Protein AF-A0A535KVV7-F1 (afdb_monomer)

Secondary structure (DSSP, 8-state):
-------------PPP---PPPPP-------------------S----------TTS-EEE-TTS-EEE-TTPPP--B----TT---EEEEEE-TTSSEEEEEETT--EEEEETPPP-SSS---TT---EEEEEE-TT--SSS--EEEEETTS-EEEETTPPP--S----TT---EEEEEE-TT-BTTEEEEEEEETT-PEEEEEEE----PPS------------------------------------

Foldseek 3Di:
DDDDDDDDDDDDDDDDDDDDDDDDPPPPPPPPPPPPDPPPPPPPDDPPPPPPDCQQQDWDAFQQGDIGRHHNHDAKDWPGGHPPGRFFAEWEAAPVNQWGFTAGQQFATIIIHLADHWDQTDGRPPHRFWAYKYWALPADSVQTWTWIATQQGDITITSPQDDFDDTHGHPPGRWWHDKDWDNPDDSQWTWTWIATNVRDIDTGTGGRPDDDDDDDDDDDDPDDDDDDPDDDDDDDDDDDDDDDDDDDDD

Nearest PDB structures (foldseek):
  6lqt-assembly1_AF  TM=5.219E-01  e=8.817E-02  Saccharomyces cerevisiae S288C
  7d4i-assembly1_B3  TM=4.643E-01  e=1.353E-01  Saccharomyces cerevisiae S288C
  7t5q-assembly1_C  TM=4.500E-01  e=2.312E-01  Bos taurus
  6oya-assembly1_B  TM=3.284E-01  e=2.077E-01  Bos taurus
  7d5s-assembly1_B3  TM=5.414E-01  e=3.952E+00  Saccharomyces cerevisiae S288C

Structure (mmCIF, N/CA/C/O backbone):
data_AF-A0A535KVV7-F1
#
_entry.id   AF-A0A535KVV7-F1
#
loop_
_atom_site.group_PDB
_atom_site.id
_atom_site.type_symbol
_atom_site.label_atom_id
_atom_site.label_alt_id
_atom_site.label_comp_id
_atom_site.label_asym_id
_atom_site.label_entity_id
_atom_site.label_seq_id
_atom_site.pdbx_PDB_ins_code
_atom_site.Cartn_x
_atom_site.Cartn_y
_atom_site.Cartn_z
_atom_site.occupancy
_atom_site.B_iso_or_equiv
_atom_site.auth_seq_id
_atom_site.auth_comp_id
_atom_site.auth_asym_id
_atom_site.auth_atom_id
_atom_site.pdbx_PDB_model_num
ATOM 1 N N . MET A 1 1 ? 47.300 -29.877 94.625 1.00 35.81 1 MET A N 1
ATOM 2 C CA . MET A 1 1 ? 48.663 -30.111 94.086 1.00 35.81 1 MET A CA 1
ATOM 3 C C . MET A 1 1 ? 48.507 -30.311 92.579 1.00 35.81 1 MET A C 1
ATOM 5 O O . MET A 1 1 ? 47.658 -31.107 92.218 1.00 35.81 1 MET A O 1
ATOM 9 N N . ARG A 1 2 ? 48.961 -29.380 91.712 1.00 38.72 2 ARG A N 1
ATOM 10 C CA . ARG A 1 2 ? 50.241 -29.432 90.941 1.00 38.72 2 ARG A CA 1
ATOM 11 C C . ARG A 1 2 ? 50.458 -30.825 90.315 1.00 38.72 2 ARG A C 1
ATOM 13 O O . ARG A 1 2 ? 50.388 -31.786 91.057 1.00 38.72 2 ARG A O 1
ATOM 20 N N . GLU A 1 3 ? 50.717 -31.057 89.029 1.00 34.97 3 GLU A N 1
ATOM 21 C CA . GLU A 1 3 ? 51.391 -30.323 87.943 1.00 34.97 3 GLU A CA 1
ATOM 22 C C . GLU A 1 3 ? 51.164 -31.128 86.626 1.00 34.97 3 GLU A C 1
ATOM 24 O O . GLU A 1 3 ? 50.928 -32.328 86.692 1.00 34.97 3 GLU A O 1
ATOM 29 N N . ARG A 1 4 ? 50.927 -30.486 85.469 1.00 40.97 4 ARG A N 1
ATOM 30 C CA . ARG A 1 4 ? 51.833 -30.279 84.300 1.00 40.97 4 ARG A CA 1
ATOM 31 C C . ARG A 1 4 ? 52.346 -31.517 83.525 1.00 40.97 4 ARG A C 1
ATOM 33 O O . ARG A 1 4 ? 52.942 -32.412 84.097 1.00 40.97 4 ARG A O 1
ATOM 40 N N . GLY A 1 5 ? 52.292 -31.385 82.186 1.00 33.34 5 GLY A N 1
ATOM 41 C CA . GLY A 1 5 ? 53.260 -31.931 81.206 1.00 33.34 5 GLY A CA 1
ATOM 42 C C . GLY A 1 5 ? 52.740 -33.112 80.372 1.00 33.34 5 GLY A C 1
ATOM 43 O O . GLY A 1 5 ? 52.753 -34.232 80.849 1.00 33.34 5 GLY A O 1
ATOM 44 N N . SER A 1 6 ? 52.131 -32.929 79.190 1.00 43.41 6 SER A N 1
ATOM 45 C CA . SER A 1 6 ? 52.761 -32.728 77.863 1.00 43.41 6 SER A CA 1
ATOM 46 C C . SER A 1 6 ? 53.944 -33.648 77.581 1.00 43.41 6 SER A C 1
ATOM 48 O O . SER A 1 6 ? 55.028 -33.299 78.033 1.00 43.41 6 SER A O 1
ATOM 50 N N . VAL A 1 7 ? 53.781 -34.649 76.698 1.00 40.38 7 VAL A N 1
ATOM 51 C CA . VAL A 1 7 ? 54.678 -34.814 75.538 1.00 40.38 7 VAL A CA 1
ATOM 52 C C . VAL A 1 7 ? 54.234 -35.844 74.467 1.00 40.38 7 VAL A C 1
ATOM 54 O O . VAL A 1 7 ? 53.767 -36.930 74.779 1.00 40.38 7 VAL A O 1
ATOM 57 N N . TRP A 1 8 ? 54.568 -35.469 73.223 1.00 33.91 8 TRP A N 1
ATOM 58 C CA . TRP A 1 8 ? 54.967 -36.242 72.029 1.00 33.91 8 TRP A CA 1
ATOM 59 C C . TRP A 1 8 ? 53.949 -36.911 71.079 1.00 33.91 8 TRP A C 1
ATOM 61 O O . TRP A 1 8 ? 53.031 -37.635 71.436 1.00 33.91 8 TRP A O 1
ATOM 71 N N . ARG A 1 9 ? 54.213 -36.595 69.802 1.00 41.00 9 ARG A N 1
ATOM 72 C CA . ARG A 1 9 ? 53.542 -36.905 68.534 1.00 41.00 9 ARG A CA 1
ATOM 73 C C . ARG A 1 9 ? 53.944 -38.287 68.008 1.00 41.00 9 ARG A C 1
ATOM 75 O O . ARG A 1 9 ? 55.075 -38.707 68.224 1.00 41.00 9 ARG A O 1
ATOM 82 N N . GLY A 1 10 ? 53.098 -38.885 67.170 1.00 35.12 10 GLY A N 1
ATOM 83 C CA . GLY A 1 10 ? 53.482 -39.992 66.289 1.00 35.12 10 GLY A CA 1
ATOM 84 C C . GLY A 1 10 ? 52.401 -40.305 65.256 1.00 35.12 10 GLY A C 1
ATOM 85 O O . GLY A 1 10 ? 51.397 -40.922 65.584 1.00 35.12 10 GLY A O 1
ATOM 86 N N . LEU A 1 11 ? 52.601 -39.830 64.024 1.00 38.00 11 LEU A N 1
ATOM 87 C CA . LEU A 1 11 ? 51.833 -40.184 62.827 1.00 38.00 11 LEU A CA 1
ATOM 88 C C . LEU A 1 11 ? 52.223 -41.580 62.317 1.00 38.00 11 LEU A C 1
ATOM 90 O O . LEU A 1 11 ? 53.395 -41.939 62.403 1.00 38.00 11 LEU A O 1
ATOM 94 N N . LEU A 1 12 ? 51.246 -42.238 61.675 1.00 38.03 12 LEU A N 1
ATOM 95 C CA . LEU A 1 12 ? 51.294 -43.229 60.578 1.00 38.03 12 LEU A CA 1
ATOM 96 C C . LEU A 1 12 ? 50.477 -44.490 60.907 1.00 38.03 12 LEU A C 1
ATOM 98 O O . LEU A 1 12 ? 50.876 -45.331 61.706 1.00 38.03 12 LEU A O 1
ATOM 102 N N . SER A 1 13 ? 49.328 -44.646 60.245 1.00 37.66 13 SER A N 1
ATOM 103 C CA . SER A 1 13 ? 48.570 -45.903 60.203 1.00 37.66 13 SER A CA 1
ATOM 104 C C . SER A 1 13 ? 47.952 -46.067 58.815 1.00 37.66 13 SER A C 1
ATOM 106 O O . SER A 1 13 ? 47.183 -45.221 58.364 1.00 37.66 13 SER A O 1
ATOM 108 N N . ALA A 1 14 ? 48.360 -47.135 58.135 1.00 38.06 14 ALA A N 1
ATOM 109 C CA . ALA A 1 14 ? 47.874 -47.601 56.839 1.00 38.06 14 ALA A CA 1
ATOM 110 C C . ALA A 1 14 ? 46.490 -48.305 56.985 1.00 38.06 14 ALA A C 1
ATOM 112 O O . ALA A 1 14 ? 46.002 -48.448 58.107 1.00 38.06 14 ALA A O 1
ATOM 113 N N . PRO A 1 15 ? 45.816 -48.685 55.882 1.00 42.38 15 PRO A N 1
ATOM 114 C CA . PRO A 1 15 ? 44.367 -48.557 55.725 1.00 42.38 15 PRO A CA 1
ATOM 115 C C . PRO A 1 15 ? 43.557 -49.733 56.286 1.00 42.38 15 PRO A C 1
ATOM 117 O O . PRO A 1 15 ? 43.921 -50.895 56.123 1.00 42.38 15 PRO A O 1
ATOM 120 N N . PHE A 1 16 ? 42.390 -49.423 56.858 1.00 37.91 16 PHE A N 1
ATOM 121 C CA . PHE A 1 16 ? 41.356 -50.405 57.180 1.00 37.91 16 PHE A CA 1
ATOM 122 C C . PHE A 1 16 ? 40.356 -50.526 56.026 1.00 37.91 16 PHE A C 1
ATOM 124 O O . PHE A 1 16 ? 39.653 -49.577 55.683 1.00 37.91 16 PHE A O 1
ATOM 131 N N . ILE A 1 17 ? 40.282 -51.728 55.454 1.00 36.38 17 ILE A N 1
ATOM 132 C CA . ILE A 1 17 ? 39.167 -52.194 54.631 1.00 36.38 17 ILE A CA 1
ATOM 133 C C . ILE A 1 17 ? 37.996 -52.458 55.583 1.00 36.38 17 ILE A C 1
ATOM 135 O O . ILE A 1 17 ? 38.056 -53.379 56.395 1.00 36.38 17 ILE A O 1
ATOM 139 N N . ALA A 1 18 ? 36.938 -51.654 55.490 1.00 36.88 18 ALA A N 1
ATOM 140 C CA . ALA A 1 18 ? 35.671 -51.915 56.162 1.00 36.88 18 ALA A CA 1
ATOM 141 C C . ALA A 1 18 ? 34.637 -52.361 55.123 1.00 36.88 18 ALA A C 1
ATOM 143 O O . ALA A 1 18 ? 34.210 -51.590 54.264 1.00 36.88 18 ALA A O 1
ATOM 144 N N . ILE A 1 19 ? 34.262 -53.636 55.209 1.00 37.12 19 ILE A N 1
ATOM 145 C CA . ILE A 1 19 ? 33.132 -54.241 54.504 1.00 37.12 19 ILE A CA 1
ATOM 146 C C . ILE A 1 19 ? 31.856 -53.614 55.079 1.00 37.12 19 ILE A C 1
ATOM 148 O O . ILE A 1 19 ? 31.487 -53.894 56.218 1.00 37.12 19 ILE A O 1
ATOM 152 N N . ALA A 1 20 ? 31.196 -52.745 54.311 1.00 40.44 20 ALA A N 1
ATOM 153 C CA . ALA A 1 20 ? 29.879 -52.222 54.654 1.00 40.44 20 ALA A CA 1
ATOM 154 C C . ALA A 1 20 ? 28.796 -53.127 54.052 1.00 40.44 20 ALA A C 1
ATOM 156 O O . ALA A 1 20 ? 28.705 -53.314 52.839 1.00 40.44 20 ALA A O 1
ATOM 157 N N . VAL A 1 21 ? 28.000 -53.709 54.944 1.00 38.19 21 VAL A N 1
ATOM 158 C CA . VAL A 1 21 ? 26.845 -54.562 54.669 1.00 38.19 21 VAL A CA 1
ATOM 159 C C . VAL A 1 21 ? 25.753 -53.755 53.954 1.00 38.19 21 VAL A C 1
ATOM 161 O O . VAL A 1 21 ? 25.364 -52.679 54.404 1.00 38.19 21 VAL A O 1
ATOM 164 N N . LEU A 1 22 ? 25.264 -54.299 52.837 1.00 35.28 22 LEU A N 1
ATOM 165 C CA . LEU A 1 22 ? 24.127 -53.808 52.055 1.00 35.28 22 LEU A CA 1
ATOM 166 C C . LEU A 1 22 ? 22.844 -53.769 52.902 1.00 35.28 22 LEU A C 1
ATOM 168 O O . LEU A 1 22 ? 22.333 -54.810 53.309 1.00 35.28 22 LEU A O 1
ATOM 172 N N . ALA A 1 23 ? 22.287 -52.575 53.100 1.00 39.03 23 ALA A N 1
ATOM 173 C CA . ALA A 1 23 ? 20.891 -52.396 53.489 1.00 39.03 23 ALA A CA 1
ATOM 174 C C . ALA A 1 23 ? 20.009 -52.371 52.223 1.00 39.03 23 ALA A C 1
ATOM 176 O O . ALA A 1 23 ? 20.386 -51.720 51.244 1.00 39.03 23 ALA A O 1
ATOM 177 N N . PRO A 1 24 ? 18.838 -53.033 52.199 1.00 39.81 24 PRO A N 1
ATOM 178 C CA . PRO A 1 24 ? 17.921 -52.909 51.078 1.00 39.81 24 PRO A CA 1
ATOM 179 C C . PRO A 1 24 ? 17.203 -51.553 51.141 1.00 39.81 24 PRO A C 1
ATOM 181 O O . PRO A 1 24 ? 16.485 -51.252 52.093 1.00 39.81 24 PRO A O 1
ATOM 184 N N . LEU A 1 25 ? 17.375 -50.741 50.096 1.00 40.28 25 LEU A N 1
ATOM 185 C CA . LEU A 1 25 ? 16.486 -49.621 49.787 1.00 40.28 25 LEU A CA 1
ATOM 186 C C . LEU A 1 25 ? 15.110 -50.197 49.428 1.00 40.28 25 LEU A C 1
ATOM 188 O O . LEU A 1 25 ? 14.884 -50.647 48.305 1.00 40.28 25 LEU A O 1
ATOM 192 N N . ALA A 1 26 ? 14.197 -50.210 50.398 1.00 39.44 26 ALA A N 1
ATOM 193 C CA . ALA A 1 26 ? 12.792 -50.481 50.149 1.00 39.44 26 ALA A CA 1
ATOM 194 C C . ALA A 1 26 ? 12.239 -49.394 49.216 1.00 39.44 26 ALA A C 1
ATOM 196 O O . ALA A 1 26 ? 12.188 -48.210 49.552 1.00 39.44 26 ALA A O 1
ATOM 197 N N . THR A 1 27 ? 11.850 -49.810 48.018 1.00 40.41 27 THR A N 1
ATOM 198 C CA . THR A 1 27 ? 11.126 -49.001 47.045 1.00 40.41 27 THR A CA 1
ATOM 199 C C . THR A 1 27 ? 9.735 -48.742 47.615 1.00 40.41 27 THR A C 1
ATOM 201 O O . THR A 1 27 ? 8.894 -49.637 47.657 1.00 40.41 27 THR A O 1
ATOM 204 N N . ALA A 1 28 ? 9.480 -47.524 48.089 1.00 39.62 28 ALA A N 1
ATOM 205 C CA . ALA A 1 28 ? 8.125 -47.087 48.385 1.00 39.62 28 ALA A CA 1
ATOM 206 C C . ALA A 1 28 ? 7.378 -46.928 47.053 1.00 39.62 28 ALA A C 1
ATOM 208 O O . ALA A 1 28 ? 7.451 -45.892 46.395 1.00 39.62 28 ALA A O 1
ATOM 209 N N . PHE A 1 29 ? 6.684 -47.986 46.634 1.00 39.44 29 PHE A N 1
ATOM 210 C CA . PHE A 1 29 ? 5.675 -47.929 45.584 1.00 39.44 29 PHE A CA 1
ATOM 211 C C . PHE A 1 29 ? 4.462 -47.195 46.168 1.00 39.44 29 PHE A C 1
ATOM 213 O O . PHE A 1 29 ? 3.518 -47.796 46.677 1.00 39.44 29 PHE A O 1
ATOM 220 N N . GLY A 1 30 ? 4.534 -45.865 46.190 1.00 37.91 30 GLY A N 1
ATOM 221 C CA . GLY A 1 30 ? 3.377 -45.035 46.470 1.00 37.91 30 GLY A CA 1
ATOM 222 C C . GLY A 1 30 ? 2.368 -45.249 45.352 1.00 37.91 30 GLY A C 1
ATOM 223 O O . GLY A 1 30 ? 2.553 -44.737 44.250 1.00 37.91 30 GLY A O 1
ATOM 224 N N . LEU A 1 31 ? 1.306 -46.004 45.636 1.00 43.03 31 LEU A N 1
ATOM 225 C CA . LEU A 1 31 ? 0.056 -45.945 44.887 1.00 43.03 31 LEU A CA 1
ATOM 226 C C . LEU A 1 31 ? -0.517 -44.538 45.082 1.00 43.03 31 LEU A C 1
ATOM 228 O O . LEU A 1 31 ? -1.385 -44.301 45.920 1.00 43.03 31 LEU A O 1
ATOM 232 N N . GLY A 1 32 ? 0.036 -43.580 44.340 1.00 37.53 32 GLY A N 1
ATOM 233 C CA . GLY A 1 32 ? -0.600 -42.300 44.118 1.00 37.53 32 GLY A CA 1
ATOM 234 C C . GLY A 1 32 ? -1.938 -42.597 43.470 1.00 37.53 32 GLY A C 1
ATOM 235 O O . GLY A 1 32 ? -1.989 -43.127 42.361 1.00 37.53 32 GLY A O 1
ATOM 236 N N . LEU A 1 33 ? -3.008 -42.311 44.207 1.00 46.53 33 LEU A N 1
ATOM 237 C CA . LEU A 1 33 ? -4.355 -42.202 43.675 1.00 46.53 33 LEU A CA 1
ATOM 238 C C . LEU A 1 33 ? -4.269 -41.420 42.364 1.00 46.53 33 LEU A C 1
ATOM 240 O O . LEU A 1 33 ? -3.963 -40.228 42.358 1.00 46.53 33 LEU A O 1
ATOM 244 N N . PHE A 1 34 ? -4.491 -42.115 41.251 1.00 39.00 34 PHE A N 1
ATOM 245 C CA . PHE A 1 34 ? -4.811 -41.479 39.988 1.00 39.00 34 PHE A CA 1
ATOM 246 C C . PHE A 1 34 ? -6.061 -40.642 40.261 1.00 39.00 34 PHE A C 1
ATOM 248 O O . PHE A 1 34 ? -7.154 -41.190 40.377 1.00 39.00 34 PHE A O 1
ATOM 255 N N . SER A 1 35 ? -5.910 -39.325 40.395 1.00 44.84 35 SER A N 1
ATOM 256 C CA . SER A 1 35 ? -7.017 -38.427 40.097 1.00 44.84 35 SER A CA 1
ATOM 257 C C . SER A 1 35 ? -7.311 -38.653 38.617 1.00 44.84 35 SER A C 1
ATOM 259 O O . SER A 1 35 ? -6.449 -38.314 37.797 1.00 44.84 35 SER A O 1
ATOM 261 N N . PRO A 1 36 ? -8.443 -39.276 38.231 1.00 47.59 36 PRO A N 1
ATOM 262 C CA . PRO A 1 36 ? -8.823 -39.277 36.831 1.00 47.59 36 PRO A CA 1
ATOM 263 C C . PRO A 1 36 ? -8.873 -37.809 36.429 1.00 47.59 36 PRO A C 1
ATOM 265 O O . PRO A 1 36 ? -9.417 -36.981 37.165 1.00 47.59 36 PRO A O 1
ATOM 268 N N . GLY A 1 37 ? -8.164 -37.496 35.345 1.00 42.84 37 GLY A N 1
ATOM 269 C CA . GLY A 1 37 ? -7.896 -36.133 34.931 1.00 42.84 37 GLY A CA 1
ATOM 270 C C . GLY A 1 37 ? -9.147 -35.281 35.043 1.00 42.84 37 GLY A C 1
ATOM 271 O O . GLY A 1 37 ? -10.249 -35.733 34.725 1.00 42.84 37 GLY A O 1
ATOM 272 N N . ALA A 1 38 ? -8.964 -34.033 35.471 1.00 48.06 38 ALA A N 1
ATOM 273 C CA . ALA A 1 38 ? -9.867 -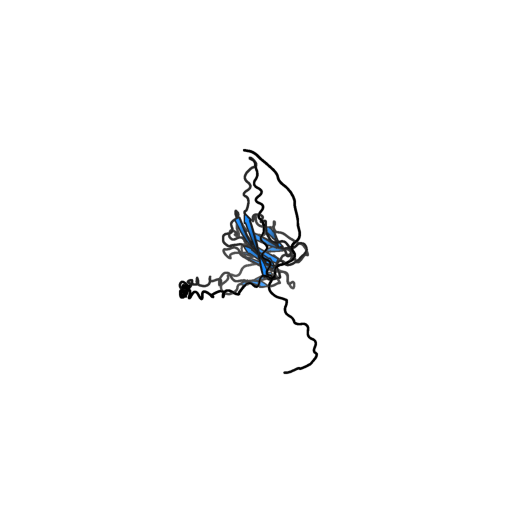32.990 35.042 1.00 48.06 38 ALA A CA 1
ATOM 274 C C . ALA A 1 38 ? -9.971 -33.158 33.526 1.00 48.06 38 ALA A C 1
ATOM 276 O O . ALA A 1 38 ? -9.029 -32.856 32.791 1.00 48.06 38 ALA A O 1
ATOM 277 N N . ALA A 1 39 ? -11.073 -33.755 33.071 1.00 44.97 39 ALA A N 1
ATOM 278 C CA . ALA A 1 39 ? -11.457 -33.666 31.690 1.00 44.97 39 ALA A CA 1
ATOM 279 C C . ALA A 1 39 ? -11.403 -32.168 31.431 1.00 44.97 39 ALA A C 1
ATOM 281 O O . ALA A 1 39 ? -12.086 -31.393 32.104 1.00 44.97 39 ALA A O 1
ATOM 282 N N . HIS A 1 40 ? -10.497 -31.751 30.551 1.00 43.84 40 HIS A N 1
ATOM 283 C CA . HIS A 1 40 ? -10.598 -30.437 29.966 1.00 43.84 40 HIS A CA 1
ATOM 284 C C . HIS A 1 40 ? -11.946 -30.472 29.265 1.00 43.84 40 HIS A C 1
ATOM 286 O O . HIS A 1 40 ? -12.061 -30.987 28.154 1.00 43.84 40 HIS A O 1
ATOM 292 N N . THR A 1 41 ? -12.990 -30.034 29.969 1.00 42.78 41 THR A N 1
ATOM 293 C CA . THR A 1 41 ? -14.270 -29.715 29.375 1.00 42.78 41 THR A CA 1
ATOM 294 C C . THR A 1 41 ? -13.905 -28.680 28.335 1.00 42.78 41 THR A C 1
ATOM 296 O O . THR A 1 41 ? -13.624 -27.529 28.669 1.00 42.78 41 THR A O 1
ATOM 299 N N . LEU A 1 42 ? -13.783 -29.123 27.084 1.00 53.06 42 LEU A N 1
ATOM 300 C CA . LEU A 1 42 ? -13.756 -28.247 25.934 1.00 53.06 42 LEU A CA 1
ATOM 301 C C . LEU A 1 42 ? -15.083 -27.513 26.029 1.00 53.06 42 LEU A C 1
ATOM 303 O O . LEU A 1 42 ? -16.128 -28.054 25.667 1.00 53.06 42 LEU A O 1
ATOM 307 N N . ALA A 1 43 ? -15.045 -26.339 26.660 1.00 50.75 43 ALA A N 1
ATOM 308 C CA . ALA A 1 43 ? -16.176 -25.446 26.729 1.00 50.75 43 ALA A CA 1
ATOM 309 C C . ALA A 1 43 ? -16.723 -25.353 25.310 1.00 50.75 43 ALA A C 1
ATOM 311 O O . ALA A 1 43 ? -15.954 -25.190 24.355 1.00 50.75 43 ALA A O 1
ATOM 312 N N . ALA A 1 44 ? -18.029 -25.590 25.211 1.00 52.41 44 ALA A N 1
ATOM 313 C CA . ALA A 1 44 ? -18.767 -25.691 23.975 1.00 52.41 44 ALA A CA 1
ATOM 314 C C . ALA A 1 44 ? -18.247 -24.680 22.953 1.00 52.41 44 ALA A C 1
ATOM 316 O O . ALA A 1 44 ? -18.129 -23.492 23.249 1.00 52.41 44 ALA A O 1
ATOM 317 N N . SER A 1 45 ? -17.888 -25.239 21.795 1.00 51.94 45 SER A N 1
ATOM 318 C CA . SER A 1 45 ? -17.738 -24.617 20.487 1.00 51.94 45 SER A CA 1
ATOM 319 C C . SER A 1 45 ? -17.813 -23.097 20.525 1.00 51.94 45 SER A C 1
ATOM 321 O O . SER A 1 45 ? -18.883 -22.528 20.752 1.00 51.94 45 SER A O 1
ATOM 323 N N . ARG A 1 46 ? -16.677 -22.436 20.253 1.00 61.19 46 ARG A N 1
ATOM 324 C CA . ARG A 1 46 ? -16.699 -21.046 19.791 1.00 61.19 46 ARG A CA 1
ATOM 325 C C . ARG A 1 46 ? -17.815 -20.994 18.759 1.00 61.19 46 ARG A C 1
ATOM 327 O O . ARG A 1 46 ? -17.716 -21.698 17.757 1.00 61.19 46 ARG A O 1
ATOM 334 N N . VAL A 1 47 ? -18.879 -20.235 19.018 1.00 58.00 47 VAL A N 1
ATOM 335 C CA . VAL A 1 47 ? -19.808 -19.866 17.955 1.00 58.00 47 VAL A CA 1
ATOM 336 C C . VAL A 1 47 ? -18.907 -19.211 16.925 1.00 58.00 47 VAL A C 1
ATOM 338 O O . VAL A 1 47 ? -18.402 -18.111 17.154 1.00 58.00 47 VAL A O 1
ATOM 341 N N . ALA A 1 48 ? -18.567 -19.958 15.874 1.00 65.94 48 ALA A N 1
ATOM 342 C CA . ALA A 1 48 ? -17.786 -19.430 14.785 1.00 65.94 48 ALA A CA 1
ATOM 343 C C . ALA A 1 48 ? -18.635 -18.274 14.292 1.00 65.94 48 ALA A C 1
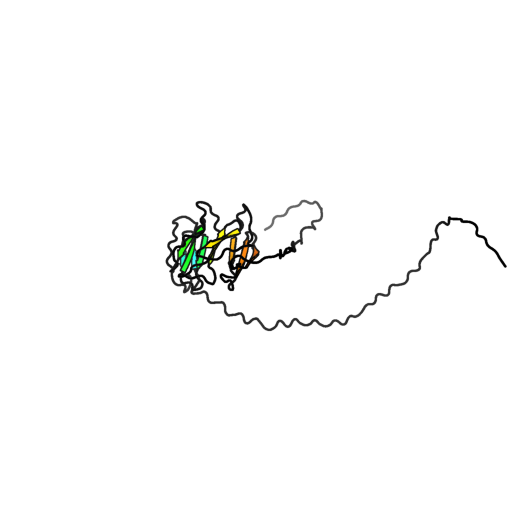ATOM 345 O O . ALA A 1 48 ? -19.769 -18.479 13.853 1.00 65.94 48 ALA A O 1
ATOM 346 N N . ARG A 1 49 ? -18.135 -17.049 14.478 1.00 63.91 49 ARG A N 1
ATOM 347 C CA . ARG A 1 49 ? -18.729 -15.891 13.829 1.00 63.91 49 ARG A CA 1
ATOM 348 C C . ARG A 1 49 ? -18.921 -16.324 12.374 1.00 63.91 49 ARG A C 1
ATOM 350 O O . ARG A 1 49 ? -17.959 -16.874 11.820 1.00 63.91 49 ARG A O 1
ATOM 357 N N . PRO A 1 50 ? -20.130 -16.186 11.796 1.00 71.81 50 PRO A N 1
ATOM 358 C CA . PRO A 1 50 ? -20.309 -16.516 10.393 1.00 71.81 50 PRO A CA 1
ATOM 359 C C . PRO A 1 50 ? -19.172 -15.842 9.619 1.00 71.81 50 PRO A C 1
ATOM 361 O O . PRO A 1 50 ? -18.776 -14.735 10.021 1.00 71.81 50 PRO A O 1
ATOM 364 N N . PRO A 1 51 ? -18.588 -16.516 8.609 1.00 71.00 51 PRO A N 1
ATOM 365 C CA . PRO A 1 51 ? -17.536 -15.920 7.804 1.00 71.00 51 PRO A CA 1
ATOM 366 C C . PRO A 1 51 ? -17.929 -14.484 7.479 1.00 71.00 51 PRO A C 1
ATOM 368 O O . PRO A 1 51 ? -19.075 -14.234 7.102 1.00 71.00 51 PRO A O 1
ATOM 371 N N . ILE A 1 52 ? -17.023 -13.540 7.735 1.00 75.44 52 ILE A N 1
ATOM 372 C CA . ILE A 1 52 ? -17.255 -12.160 7.323 1.00 75.44 52 ILE A CA 1
ATOM 373 C C . ILE A 1 52 ? -17.476 -12.230 5.818 1.00 75.44 52 ILE A C 1
ATOM 375 O O . ILE A 1 52 ? -16.592 -12.691 5.097 1.00 75.44 52 ILE A O 1
ATOM 379 N N . ASP A 1 53 ? -18.671 -11.853 5.377 1.00 73.50 53 ASP A N 1
ATOM 380 C CA . ASP A 1 53 ? -18.969 -11.811 3.959 1.00 73.50 53 ASP A CA 1
ATOM 381 C C . ASP A 1 53 ? -18.078 -10.745 3.317 1.00 73.50 53 ASP A C 1
ATOM 383 O O . ASP A 1 53 ? -18.109 -9.574 3.701 1.00 73.50 53 ASP A O 1
ATOM 387 N N . ASN A 1 54 ? -17.234 -11.178 2.387 1.00 77.44 54 ASN A N 1
ATOM 388 C CA . ASN A 1 54 ? -16.330 -10.331 1.625 1.00 77.44 54 ASN A CA 1
ATOM 389 C C . ASN A 1 54 ? -16.774 -10.194 0.163 1.00 77.44 54 ASN A C 1
ATOM 391 O O . ASN A 1 54 ? -16.000 -9.684 -0.646 1.00 77.44 54 ASN A O 1
ATOM 395 N N . GLN A 1 55 ? -17.997 -10.621 -0.183 1.00 83.44 55 GLN A N 1
ATOM 396 C CA . GLN A 1 55 ? -18.505 -10.616 -1.558 1.00 83.44 55 GLN A CA 1
ATOM 397 C C . GLN A 1 55 ? -18.486 -9.239 -2.216 1.00 83.44 55 GLN A C 1
ATOM 399 O O . GLN A 1 55 ? -18.425 -9.182 -3.439 1.00 83.44 55 GLN A O 1
ATOM 404 N N . ASN A 1 56 ? -18.509 -8.158 -1.432 1.00 86.81 56 ASN A N 1
ATOM 405 C CA . ASN A 1 56 ? -18.457 -6.790 -1.946 1.00 86.81 56 ASN A CA 1
ATOM 406 C C . ASN A 1 56 ? -17.043 -6.185 -1.942 1.00 86.81 56 ASN A C 1
ATOM 408 O O . ASN A 1 56 ? -16.868 -5.082 -2.452 1.00 86.81 56 ASN A O 1
ATOM 412 N N . HIS A 1 57 ? -16.045 -6.849 -1.346 1.00 85.56 57 HIS A N 1
ATOM 413 C CA . HIS A 1 57 ? -14.704 -6.292 -1.104 1.00 85.56 57 HIS A CA 1
ATOM 414 C C . HIS A 1 57 ? -13.569 -7.191 -1.640 1.00 85.56 57 HIS A C 1
ATOM 416 O O . HIS A 1 57 ? -12.430 -7.096 -1.181 1.00 85.56 57 HIS A O 1
ATOM 422 N N . LEU A 1 58 ? -13.859 -8.084 -2.590 1.00 92.12 58 LEU A N 1
ATOM 423 C CA . LEU A 1 58 ? -12.877 -8.978 -3.207 1.00 92.12 58 LEU A CA 1
ATOM 424 C C . LEU A 1 58 ? -12.483 -8.501 -4.610 1.00 92.12 58 LEU A C 1
ATOM 426 O O . LEU A 1 58 ? -13.344 -8.304 -5.471 1.00 92.12 58 LEU A O 1
ATOM 430 N N . TYR A 1 59 ? -11.177 -8.375 -4.840 1.00 95.62 59 TYR A N 1
ATOM 431 C CA . TYR A 1 59 ? -10.590 -7.936 -6.104 1.00 95.62 59 TYR A CA 1
ATOM 432 C C . TYR A 1 59 ? -9.360 -8.774 -6.443 1.00 95.62 59 TYR A C 1
ATOM 434 O O . TYR A 1 59 ? -8.650 -9.238 -5.550 1.00 95.62 59 TYR A O 1
ATOM 442 N N . VAL A 1 60 ? -9.094 -8.934 -7.735 1.00 96.38 60 VAL A N 1
ATOM 443 C CA . VAL A 1 60 ? -7.865 -9.528 -8.267 1.00 96.38 60 VAL A CA 1
ATOM 444 C C . VAL A 1 60 ? -7.071 -8.434 -8.967 1.00 96.38 60 VAL A C 1
ATOM 446 O O . VAL A 1 60 ? -7.597 -7.762 -9.849 1.00 96.38 60 VAL A O 1
ATOM 449 N N . LEU A 1 61 ? -5.809 -8.267 -8.576 1.00 97.62 61 LEU A N 1
ATOM 450 C CA . LEU A 1 61 ? -4.837 -7.452 -9.299 1.00 97.62 61 LEU A CA 1
ATOM 451 C C . LEU A 1 61 ? -4.084 -8.350 -10.284 1.00 97.62 61 LEU A C 1
ATOM 453 O O . LEU A 1 61 ? -3.554 -9.387 -9.880 1.00 97.62 61 LEU A O 1
ATOM 457 N N . ASP A 1 62 ? -4.03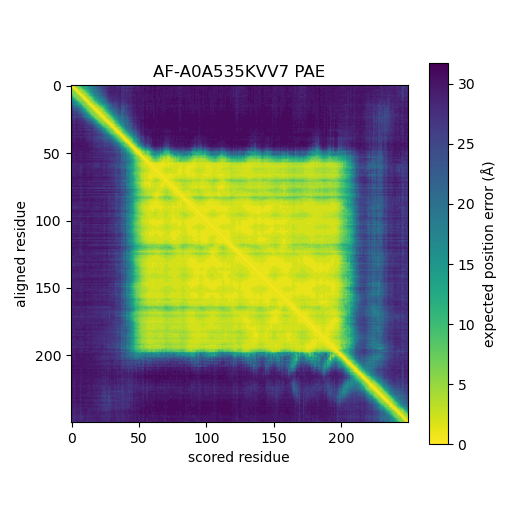2 -7.960 -11.554 1.00 95.88 62 ASP A N 1
ATOM 458 C CA . ASP A 1 62 ? -3.108 -8.560 -12.518 1.00 95.88 62 ASP A CA 1
ATOM 459 C C . ASP A 1 62 ? -1.773 -7.802 -12.573 1.00 95.88 62 ASP A C 1
ATOM 461 O O . ASP A 1 62 ? -1.669 -6.648 -12.157 1.00 95.88 62 ASP A O 1
ATOM 465 N N . GLY A 1 63 ? -0.746 -8.452 -13.125 1.00 96.12 63 GLY A N 1
ATOM 466 C CA . GLY A 1 63 ? 0.604 -7.895 -13.219 1.00 96.12 63 GLY A CA 1
ATOM 467 C C . GLY A 1 63 ? 0.729 -6.631 -14.077 1.00 96.12 63 GLY A C 1
ATOM 468 O O . GLY A 1 63 ? 1.701 -5.889 -13.930 1.00 96.12 63 GLY A O 1
ATOM 469 N N . TRP A 1 64 ? -0.241 -6.361 -14.957 1.00 97.25 64 TRP A N 1
ATOM 470 C CA . TRP A 1 64 ? -0.258 -5.202 -15.859 1.00 97.25 64 TRP A CA 1
ATOM 471 C C . TRP A 1 64 ? -0.983 -3.998 -15.243 1.00 97.25 64 TRP A C 1
ATOM 473 O O . TRP A 1 64 ? -1.062 -2.942 -15.877 1.00 97.25 64 TRP A O 1
ATOM 483 N N . GLY A 1 65 ? -1.480 -4.132 -14.010 1.00 96.81 65 GLY A N 1
ATOM 484 C CA . GLY A 1 65 ? -2.155 -3.077 -13.254 1.00 96.81 65 GLY A CA 1
ATOM 485 C C . GLY A 1 65 ? -3.680 -3.133 -13.311 1.00 96.81 65 GLY A C 1
ATOM 486 O O . GLY A 1 65 ? -4.330 -2.263 -12.733 1.00 96.81 65 GLY A O 1
ATOM 487 N N . GLY A 1 66 ? -4.271 -4.134 -13.969 1.00 96.88 66 GLY A N 1
ATOM 488 C CA . GLY A 1 66 ? -5.719 -4.310 -14.005 1.00 96.88 66 GLY A CA 1
ATOM 489 C C . GLY A 1 66 ? -6.276 -4.749 -12.649 1.00 96.88 66 GLY A C 1
ATOM 490 O O . GLY A 1 66 ? -5.786 -5.702 -12.048 1.00 96.88 66 GLY A O 1
ATOM 491 N N . VAL A 1 67 ? -7.325 -4.066 -12.178 1.00 97.62 67 VAL A N 1
ATOM 492 C CA . VAL A 1 67 ? -8.061 -4.405 -10.949 1.00 97.62 67 VAL A CA 1
ATOM 493 C C . VAL A 1 67 ? -9.428 -4.970 -11.324 1.00 97.62 67 VAL A C 1
ATOM 495 O O . VAL A 1 67 ? -10.284 -4.264 -11.856 1.00 97.62 67 VAL A O 1
ATOM 498 N N . HIS A 1 68 ? -9.637 -6.250 -11.031 1.00 96.62 68 HIS A N 1
ATOM 499 C CA . HIS A 1 68 ? -10.816 -7.009 -11.438 1.00 96.62 68 HIS A CA 1
ATOM 500 C C . HIS A 1 68 ? -11.700 -7.306 -10.223 1.00 96.62 68 HIS A C 1
ATOM 502 O O . HIS A 1 68 ? -11.250 -8.015 -9.320 1.00 96.62 68 HIS A O 1
ATOM 508 N N . PRO A 1 69 ? -12.942 -6.794 -10.154 1.00 95.56 69 PRO A N 1
ATOM 509 C CA . PRO A 1 69 ? -13.862 -7.156 -9.082 1.00 95.56 69 PRO A CA 1
ATOM 510 C C . PRO A 1 69 ? -14.247 -8.639 -9.172 1.00 95.56 69 PRO A C 1
ATOM 512 O O . PRO A 1 69 ? -14.433 -9.187 -10.260 1.00 95.56 69 PRO A O 1
ATOM 515 N N . VAL A 1 70 ? -14.399 -9.287 -8.018 1.00 93.31 70 VAL A N 1
ATOM 516 C CA . VAL A 1 70 ? -14.882 -10.670 -7.901 1.00 93.31 70 VAL A CA 1
ATOM 517 C C . VAL A 1 70 ? -16.186 -10.683 -7.112 1.00 93.31 70 VAL A C 1
ATOM 519 O O . VAL A 1 70 ? -16.312 -9.998 -6.103 1.00 93.31 70 VAL A O 1
ATOM 522 N N . GLY A 1 71 ? -17.151 -11.500 -7.536 1.00 90.69 71 GLY A N 1
ATOM 523 C CA . GLY A 1 71 ? -18.440 -11.599 -6.854 1.00 90.69 71 GLY A CA 1
ATOM 524 C C . GLY A 1 71 ? -19.280 -10.337 -7.048 1.00 90.69 71 GLY A C 1
ATOM 525 O O . GLY A 1 71 ? -19.530 -9.936 -8.182 1.00 90.69 71 GLY A O 1
ATOM 526 N N . ALA A 1 72 ? -19.735 -9.746 -5.945 1.00 91.81 72 ALA A N 1
ATOM 527 C CA . ALA A 1 72 ? -20.579 -8.553 -5.926 1.00 91.81 72 ALA A CA 1
ATOM 528 C C . ALA A 1 72 ? -19.785 -7.253 -5.680 1.00 91.81 72 ALA A C 1
ATOM 530 O O . ALA A 1 72 ? -20.385 -6.194 -5.486 1.00 91.81 72 ALA A O 1
ATOM 531 N N . SER A 1 73 ? -18.448 -7.308 -5.711 1.00 94.25 73 SER A N 1
ATOM 532 C CA . SER A 1 73 ? -17.599 -6.126 -5.578 1.00 94.25 73 SER A CA 1
ATOM 533 C C . SER A 1 73 ? -17.905 -5.089 -6.663 1.00 94.25 73 SER A C 1
ATOM 535 O O . SER A 1 73 ? -17.990 -5.444 -7.843 1.00 94.25 73 SER A O 1
ATOM 537 N N . PRO A 1 74 ? -18.052 -3.803 -6.305 1.00 93.94 74 PRO A N 1
ATOM 538 C CA . PRO A 1 74 ? -18.233 -2.754 -7.295 1.00 93.94 74 PRO A CA 1
ATOM 539 C C . PRO A 1 74 ? -16.966 -2.602 -8.156 1.00 93.94 74 PRO A C 1
ATOM 541 O O . PRO A 1 74 ? -15.858 -2.794 -7.664 1.00 93.94 74 PRO A O 1
ATOM 544 N N . PRO A 1 75 ? -17.077 -2.239 -9.443 1.00 95.25 75 PRO A N 1
ATOM 545 C CA . PRO A 1 75 ? -15.900 -1.923 -10.242 1.00 95.25 75 PRO A CA 1
ATOM 546 C C . PRO A 1 75 ? -15.211 -0.666 -9.696 1.00 95.25 75 PRO A C 1
ATOM 548 O O . PRO A 1 75 ? -15.866 0.343 -9.431 1.00 95.25 75 PRO A O 1
ATOM 551 N N . LEU A 1 76 ? -13.884 -0.711 -9.577 1.00 96.19 76 LEU A N 1
ATOM 552 C CA . LEU A 1 76 ? -13.069 0.438 -9.196 1.00 96.19 76 LEU A CA 1
ATOM 553 C C . LEU A 1 76 ? -12.205 0.869 -10.380 1.00 96.19 76 LEU A C 1
ATOM 555 O O . LEU A 1 76 ? -11.408 0.090 -10.899 1.00 96.19 76 LEU A O 1
ATOM 559 N N . THR A 1 77 ? -12.344 2.125 -10.799 1.00 95.88 77 THR A N 1
ATOM 560 C CA . THR A 1 77 ? -11.470 2.721 -11.817 1.00 95.88 77 THR A CA 1
ATOM 561 C C . THR A 1 77 ? -10.045 2.801 -11.285 1.00 95.88 77 THR A C 1
ATOM 563 O O . THR A 1 77 ? -9.850 3.191 -10.140 1.00 95.88 77 THR A O 1
ATOM 566 N N . THR A 1 78 ? -9.043 2.490 -12.102 1.00 94.88 78 THR A N 1
ATOM 567 C CA . THR A 1 78 ? -7.633 2.644 -11.729 1.00 94.88 78 THR A CA 1
ATOM 568 C C . THR A 1 78 ? -6.871 3.449 -12.773 1.00 94.88 78 THR A C 1
ATOM 570 O O . THR A 1 78 ? -7.209 3.439 -13.956 1.00 94.88 78 THR A O 1
ATOM 573 N N . THR A 1 79 ? -5.848 4.163 -12.314 1.00 93.81 79 THR A N 1
ATOM 574 C CA . THR A 1 79 ? -4.859 4.838 -13.170 1.00 93.81 79 THR A CA 1
ATOM 575 C C . THR A 1 79 ? -3.667 3.939 -13.511 1.00 93.81 79 THR A C 1
ATOM 577 O O . THR A 1 79 ? -2.880 4.274 -14.395 1.00 93.81 79 THR A O 1
ATOM 580 N N . ALA A 1 80 ? -3.543 2.794 -12.834 1.00 95.19 80 ALA A N 1
ATOM 581 C CA . ALA A 1 80 ? -2.454 1.847 -13.001 1.00 95.19 80 ALA A CA 1
ATOM 582 C C . ALA A 1 80 ? -2.527 1.162 -14.373 1.00 95.19 80 ALA A C 1
ATOM 584 O O . ALA A 1 80 ? -3.522 0.518 -14.708 1.00 95.19 80 ALA A O 1
ATOM 585 N N . SER A 1 81 ? -1.471 1.288 -15.181 1.00 96.00 81 SER A N 1
ATOM 586 C CA . SER A 1 81 ? -1.381 0.571 -16.453 1.00 96.00 81 SER A CA 1
ATOM 587 C C . SER A 1 81 ? 0.058 0.384 -16.908 1.00 96.00 81 SER A C 1
ATOM 589 O O . SER A 1 81 ? 0.783 1.347 -17.167 1.00 96.00 81 SER A O 1
ATOM 591 N N . TRP A 1 82 ? 0.443 -0.877 -17.087 1.00 96.56 82 TRP A N 1
ATOM 592 C CA . TRP A 1 82 ? 1.717 -1.264 -17.679 1.00 96.56 82 TRP A CA 1
ATOM 593 C C . TRP A 1 82 ? 1.519 -2.374 -18.705 1.00 96.56 82 TRP A C 1
ATOM 595 O O . TRP A 1 82 ? 1.791 -3.545 -18.433 1.00 96.56 82 TRP A O 1
ATOM 605 N N . PRO A 1 83 ? 1.069 -2.021 -19.921 1.00 94.00 83 PRO A N 1
ATOM 606 C CA . PRO A 1 83 ? 0.891 -2.997 -20.981 1.00 94.00 83 PRO A CA 1
ATOM 607 C C . PRO A 1 83 ? 2.174 -3.803 -21.206 1.00 94.00 83 PRO A C 1
ATOM 609 O O . PRO A 1 83 ? 3.247 -3.234 -21.430 1.00 94.00 83 PRO A O 1
ATOM 612 N N . HIS A 1 84 ? 2.041 -5.130 -21.173 1.00 92.75 84 HIS A N 1
ATOM 613 C CA . HIS A 1 84 ? 3.127 -6.092 -21.388 1.00 92.75 84 HIS A CA 1
ATOM 614 C C . HIS A 1 84 ? 4.227 -6.111 -20.310 1.00 92.75 84 HIS A C 1
ATOM 616 O O . HIS A 1 84 ? 5.306 -6.651 -20.566 1.00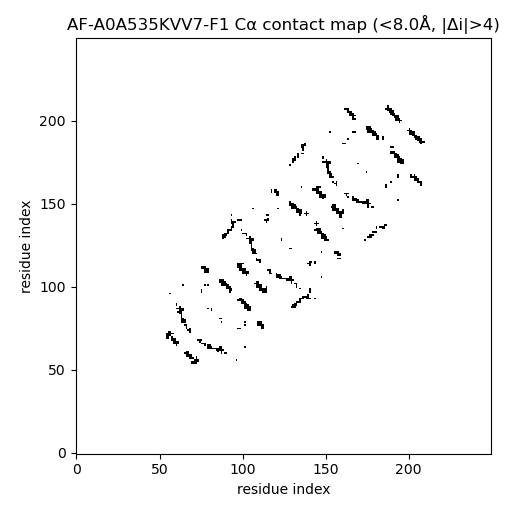 92.75 84 HIS A O 1
ATOM 622 N N . LYS A 1 85 ? 3.995 -5.548 -19.117 1.00 94.06 85 LYS A N 1
ATOM 623 C CA . LYS A 1 85 ? 4.948 -5.625 -18.000 1.00 94.06 85 LYS A CA 1
ATOM 624 C C . LYS A 1 85 ? 4.262 -6.158 -16.755 1.00 94.06 85 LYS A C 1
ATOM 626 O O . LYS A 1 85 ? 3.255 -5.611 -16.338 1.00 94.06 85 LYS A O 1
ATOM 631 N N . ASP A 1 86 ? 4.848 -7.191 -16.164 1.00 95.19 86 ASP A N 1
ATOM 632 C CA . ASP A 1 86 ? 4.427 -7.745 -14.878 1.00 95.19 86 ASP A CA 1
ATOM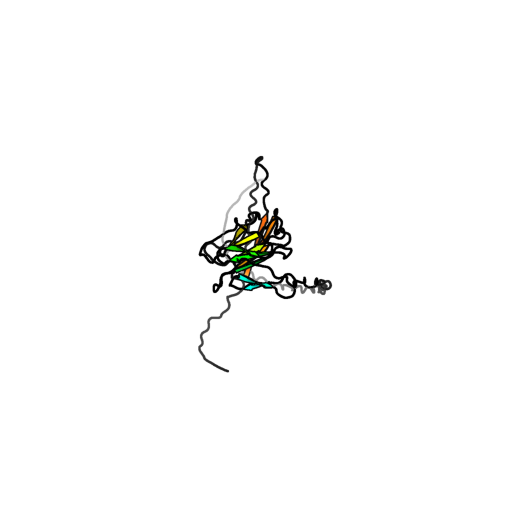 633 C C . ASP A 1 86 ? 5.137 -6.992 -13.744 1.00 95.19 86 ASP A C 1
ATOM 635 O O . ASP A 1 86 ? 6.237 -7.363 -13.330 1.00 95.19 86 ASP A O 1
ATOM 639 N N . ILE A 1 87 ? 4.583 -5.836 -13.364 1.00 95.94 87 ILE A N 1
ATOM 640 C CA . ILE A 1 87 ? 5.185 -4.946 -12.355 1.00 95.94 87 ILE A CA 1
ATOM 641 C C . ILE A 1 87 ? 4.191 -4.385 -11.337 1.00 95.94 87 ILE A C 1
ATOM 643 O O . ILE A 1 87 ? 4.622 -3.723 -10.395 1.00 95.94 87 ILE A O 1
ATOM 647 N N . ALA A 1 88 ? 2.889 -4.622 -11.496 1.00 97.69 88 ALA A N 1
ATOM 648 C CA . ALA A 1 88 ? 1.929 -4.335 -10.439 1.00 97.69 88 ALA A CA 1
ATOM 649 C C . ALA A 1 88 ? 2.106 -5.367 -9.316 1.00 97.69 88 ALA A C 1
ATOM 651 O O . ALA A 1 88 ? 2.012 -6.570 -9.546 1.00 97.69 88 ALA A O 1
ATOM 652 N N . GLN A 1 89 ? 2.402 -4.898 -8.106 1.00 96.38 89 GLN A N 1
ATOM 653 C CA . GLN A 1 89 ? 2.907 -5.758 -7.036 1.00 96.38 89 GLN A CA 1
ATOM 654 C C . GLN A 1 89 ? 1.879 -5.996 -5.926 1.00 96.38 89 GLN A C 1
ATOM 656 O O . GLN A 1 89 ? 1.845 -7.074 -5.336 1.00 96.38 89 GLN A O 1
ATOM 661 N N . SER A 1 90 ? 1.063 -4.990 -5.605 1.00 98.19 90 SER A N 1
ATOM 662 C CA . SER A 1 90 ? 0.144 -5.039 -4.465 1.00 98.19 90 SER A CA 1
ATOM 663 C C . SER A 1 90 ? -1.034 -4.081 -4.657 1.00 98.19 90 SER A C 1
ATOM 665 O O . SER A 1 90 ? -0.893 -3.043 -5.300 1.00 98.19 90 SER A O 1
ATOM 667 N N . LEU A 1 91 ? -2.194 -4.436 -4.100 1.00 98.12 91 LEU A N 1
ATOM 668 C CA . LEU A 1 91 ? -3.406 -3.618 -4.045 1.00 98.12 91 LEU A CA 1
ATOM 669 C C . LEU A 1 91 ? -3.864 -3.535 -2.587 1.00 98.12 91 LEU A C 1
ATOM 671 O O . LEU A 1 91 ? -4.098 -4.569 -1.962 1.00 98.12 91 LEU A O 1
ATOM 675 N N . ALA A 1 92 ? -4.067 -2.321 -2.081 1.00 97.88 92 ALA A N 1
ATOM 676 C CA . ALA A 1 92 ? -4.707 -2.088 -0.789 1.00 97.88 92 ALA A CA 1
ATOM 677 C C . ALA A 1 92 ? -5.881 -1.126 -0.943 1.00 97.88 92 ALA A C 1
ATOM 679 O O . ALA A 1 92 ? -5.771 -0.121 -1.645 1.00 97.88 92 ALA A O 1
ATOM 680 N N . LEU A 1 93 ? -6.987 -1.419 -0.257 1.00 97.19 93 LEU A N 1
ATOM 681 C CA . LEU A 1 93 ? -8.202 -0.604 -0.256 1.00 97.19 93 LEU A CA 1
ATOM 682 C C . LEU A 1 93 ? -8.413 0.087 1.091 1.00 97.19 93 LEU A C 1
ATOM 684 O O . LEU A 1 93 ? -7.970 -0.406 2.131 1.00 97.19 93 LEU A O 1
ATOM 688 N N . PHE A 1 94 ? -9.088 1.234 1.067 1.00 96.81 94 PHE A N 1
ATOM 689 C CA . PHE A 1 94 ? -9.591 1.874 2.276 1.00 96.81 94 PHE A CA 1
ATOM 690 C C . PHE A 1 94 ? -10.535 0.915 3.024 1.00 96.81 94 PHE A C 1
ATOM 692 O O . PHE A 1 94 ? -11.152 0.050 2.396 1.00 96.81 94 PHE A O 1
ATOM 699 N N . PRO A 1 95 ? -10.709 1.070 4.350 1.00 92.94 95 PRO A N 1
ATOM 700 C CA . PRO A 1 95 ? -11.608 0.228 5.142 1.00 92.94 95 PRO A CA 1
ATOM 701 C C . PRO A 1 95 ? -13.057 0.191 4.631 1.00 92.94 95 PRO A C 1
ATOM 703 O O . PRO A 1 95 ? -13.752 -0.800 4.844 1.00 92.94 95 PRO A O 1
ATOM 706 N N . ASP A 1 96 ? -13.510 1.256 3.963 1.00 91.81 96 ASP A N 1
ATOM 707 C CA . ASP A 1 96 ? -14.845 1.356 3.362 1.00 91.81 96 ASP A CA 1
ATOM 708 C C . ASP A 1 96 ? -14.947 0.753 1.945 1.00 91.81 96 ASP A C 1
ATOM 710 O O . ASP A 1 96 ? -16.035 0.719 1.374 1.00 91.81 96 ASP A O 1
ATOM 714 N N . GLY A 1 97 ? -13.834 0.287 1.369 1.00 93.06 97 GLY A N 1
ATOM 715 C CA . GLY A 1 97 ? -13.775 -0.340 0.047 1.00 93.06 97 GLY A CA 1
ATOM 716 C C . GLY A 1 97 ? -14.002 0.604 -1.139 1.00 93.06 97 GLY A C 1
ATOM 717 O O . GLY A 1 97 ? -14.059 0.135 -2.275 1.00 93.06 97 GLY A O 1
ATOM 718 N N . THR A 1 98 ? -14.124 1.916 -0.919 1.00 94.69 98 THR A N 1
ATOM 719 C CA . THR A 1 98 ? -14.487 2.885 -1.974 1.00 94.69 98 THR A CA 1
ATOM 720 C C . THR A 1 98 ? -13.334 3.240 -2.918 1.00 94.69 98 THR A C 1
ATOM 722 O O . THR A 1 98 ? -13.538 3.810 -3.994 1.00 94.69 98 THR A O 1
ATOM 725 N N . GLY A 1 99 ? -12.106 2.909 -2.532 1.00 96.56 99 GLY A N 1
ATOM 726 C CA . GLY A 1 99 ? -10.898 3.179 -3.296 1.00 96.56 99 GLY A CA 1
ATOM 727 C C . GLY A 1 99 ? -9.657 2.677 -2.576 1.00 96.56 99 GLY A C 1
ATOM 728 O O . GLY A 1 99 ? -9.751 2.000 -1.553 1.00 96.56 99 GLY A O 1
ATOM 729 N N . GLY A 1 100 ? -8.493 3.007 -3.116 1.00 97.69 100 GLY A N 1
ATOM 730 C CA . GLY A 1 100 ? -7.205 2.621 -2.561 1.00 97.69 100 GLY A CA 1
ATOM 731 C C . GLY A 1 100 ? -6.073 2.838 -3.553 1.00 97.69 100 GLY A C 1
ATOM 732 O O . GLY A 1 100 ? -6.146 3.740 -4.388 1.00 97.69 100 GLY A O 1
ATOM 733 N N . TYR A 1 101 ? -5.043 2.000 -3.480 1.00 98.44 101 TYR A N 1
ATOM 734 C CA . TYR A 1 101 ? -3.847 2.143 -4.307 1.00 98.44 101 TYR A CA 1
ATOM 735 C C . TYR A 1 101 ? -3.360 0.800 -4.836 1.00 98.44 101 TYR A C 1
ATOM 737 O O . TYR A 1 101 ? -3.226 -0.160 -4.075 1.00 98.44 101 TYR A O 1
ATOM 745 N N . VAL A 1 102 ? -3.041 0.767 -6.130 1.00 98.50 102 VAL A N 1
ATOM 746 C CA . VAL A 1 102 ? -2.124 -0.226 -6.699 1.00 98.50 102 VAL A CA 1
ATOM 747 C C . VAL A 1 102 ? -0.704 0.290 -6.512 1.00 98.50 102 VAL A C 1
ATOM 749 O O . VAL A 1 102 ? -0.426 1.454 -6.788 1.00 98.50 102 VAL A O 1
ATOM 752 N N . MET A 1 103 ? 0.201 -0.571 -6.069 1.00 98.25 103 MET A N 1
ATOM 753 C CA . MET A 1 103 ? 1.623 -0.274 -5.959 1.00 98.25 103 MET A CA 1
ATOM 754 C C . MET A 1 103 ? 2.396 -0.993 -7.062 1.00 98.25 103 MET A C 1
ATOM 756 O O . MET A 1 103 ? 2.211 -2.197 -7.261 1.00 98.25 103 MET A O 1
ATOM 760 N N . ASP A 1 104 ? 3.277 -0.273 -7.754 1.00 97.31 104 ASP A N 1
ATOM 761 C CA . ASP A 1 104 ? 4.229 -0.892 -8.678 1.00 97.31 104 ASP A CA 1
ATOM 762 C C . ASP A 1 104 ? 5.492 -1.408 -7.968 1.00 97.31 104 ASP A C 1
ATOM 764 O O . ASP A 1 104 ? 5.773 -1.080 -6.815 1.00 97.31 104 ASP A O 1
ATOM 768 N N . ALA A 1 105 ? 6.282 -2.227 -8.661 1.00 97.31 105 ALA A N 1
ATOM 769 C CA . ALA A 1 105 ? 7.519 -2.812 -8.143 1.00 97.31 105 ALA A CA 1
ATOM 770 C C . ALA A 1 105 ? 8.576 -1.774 -7.697 1.00 97.31 105 ALA A C 1
ATOM 772 O O . ALA A 1 105 ? 9.503 -2.116 -6.958 1.00 97.31 105 ALA A O 1
ATOM 773 N N . TRP A 1 106 ? 8.439 -0.514 -8.126 1.00 97.50 106 TRP A N 1
ATOM 774 C CA . TRP A 1 106 ? 9.310 0.612 -7.775 1.00 97.50 106 TRP A CA 1
ATOM 775 C C . TRP A 1 106 ? 8.753 1.456 -6.621 1.00 97.50 106 TRP A C 1
ATOM 777 O O . TRP A 1 106 ? 9.357 2.464 -6.253 1.00 97.50 106 TRP A O 1
ATOM 787 N N . GLY A 1 107 ? 7.620 1.058 -6.039 1.00 97.31 107 GLY A N 1
ATOM 788 C CA . GLY A 1 107 ? 7.017 1.675 -4.859 1.00 97.31 107 GLY A CA 1
ATOM 789 C C . GLY A 1 107 ? 6.030 2.800 -5.147 1.00 97.31 107 GLY A C 1
ATOM 790 O O . GLY A 1 107 ? 5.433 3.311 -4.200 1.00 97.31 107 GLY A O 1
ATOM 791 N N . ARG A 1 108 ? 5.801 3.182 -6.413 1.00 97.06 108 ARG A N 1
ATOM 792 C CA . ARG A 1 108 ? 4.833 4.249 -6.707 1.00 97.06 108 ARG A CA 1
ATOM 793 C C . ARG A 1 108 ? 3.413 3.748 -6.484 1.00 97.06 108 ARG A C 1
ATOM 795 O O . ARG A 1 108 ? 3.084 2.609 -6.813 1.00 97.06 108 ARG A O 1
ATOM 802 N N . LEU A 1 109 ? 2.574 4.640 -5.969 1.00 97.88 109 LEU A N 1
ATOM 803 C CA . LEU A 1 109 ? 1.175 4.378 -5.658 1.00 97.88 109 LEU A CA 1
ATOM 804 C C . LEU A 1 109 ? 0.273 5.000 -6.724 1.00 97.88 109 LEU A C 1
ATOM 806 O O . LEU A 1 109 ? 0.336 6.198 -6.987 1.00 97.88 109 LEU A O 1
ATOM 810 N N . HIS A 1 110 ? -0.583 4.175 -7.315 1.00 97.75 110 HIS A N 1
ATOM 811 C CA . HIS A 1 110 ? -1.497 4.531 -8.396 1.00 97.75 110 HIS A CA 1
ATOM 812 C C . HIS A 1 110 ? -2.930 4.466 -7.869 1.00 97.75 110 HIS A C 1
ATOM 814 O O . HIS A 1 110 ? -3.357 3.395 -7.422 1.00 97.75 110 HIS A O 1
ATOM 820 N N . PRO A 1 111 ? -3.678 5.584 -7.883 1.00 98.12 111 PRO A N 1
ATOM 821 C CA . PRO A 1 111 ? -5.033 5.623 -7.354 1.00 98.12 111 PRO A CA 1
ATOM 822 C C . PRO A 1 111 ? -5.987 4.604 -7.981 1.00 98.12 111 PRO A C 1
ATOM 824 O O . PRO A 1 111 ? -5.977 4.361 -9.196 1.00 98.12 111 PRO A O 1
ATOM 827 N N . VAL A 1 112 ? -6.850 4.065 -7.120 1.00 98.19 112 VAL A N 1
ATOM 828 C CA . VAL A 1 112 ? -7.976 3.180 -7.424 1.00 98.19 112 VAL A CA 1
ATOM 829 C C . VAL A 1 112 ? -9.245 3.754 -6.785 1.00 98.19 112 VAL A C 1
ATOM 831 O O . VAL A 1 112 ? -9.219 4.227 -5.647 1.00 98.19 112 VAL A O 1
ATOM 834 N N . GLY A 1 113 ? -10.375 3.685 -7.485 1.00 97.00 113 GLY A N 1
ATOM 835 C CA . GLY A 1 113 ? -11.658 4.206 -7.021 1.00 97.00 113 GLY A CA 1
ATOM 836 C C . GLY A 1 113 ? -11.603 5.714 -6.781 1.00 97.00 113 GLY A C 1
ATOM 837 O O . GLY A 1 113 ? -11.129 6.465 -7.631 1.00 97.00 113 GLY A O 1
ATOM 838 N N . ILE A 1 114 ? -12.086 6.153 -5.618 1.00 97.44 114 ILE A N 1
ATOM 839 C CA . ILE A 1 114 ? -12.106 7.577 -5.237 1.00 97.44 114 ILE A CA 1
ATOM 840 C C . ILE A 1 114 ? -10.826 8.052 -4.526 1.00 97.44 114 ILE A C 1
ATOM 842 O O . ILE A 1 114 ? -10.823 9.131 -3.933 1.00 97.44 114 ILE A O 1
ATOM 846 N N . ALA A 1 115 ? -9.760 7.247 -4.512 1.00 97.88 115 ALA A N 1
ATOM 847 C CA . ALA A 1 115 ? -8.519 7.629 -3.847 1.00 97.88 115 ALA A CA 1
ATOM 848 C C . ALA A 1 115 ? -7.867 8.854 -4.517 1.00 97.88 115 ALA A C 1
ATOM 850 O O . ALA A 1 115 ? -7.810 8.919 -5.747 1.00 97.88 115 ALA A O 1
ATOM 851 N N . PRO A 1 116 ? -7.347 9.816 -3.737 1.00 97.12 116 PRO A N 1
ATOM 852 C CA . PRO A 1 116 ? -6.555 10.914 -4.280 1.00 97.12 116 PRO A CA 1
ATOM 853 C C . PRO A 1 116 ? -5.139 10.443 -4.635 1.00 97.12 116 PRO A C 1
ATOM 855 O O . PRO A 1 116 ? -4.665 9.430 -4.122 1.00 97.12 116 PRO A O 1
ATOM 858 N N . GLU A 1 117 ? -4.435 11.209 -5.466 1.00 96.44 117 GLU A N 1
ATOM 859 C CA . GLU A 1 117 ? -3.006 11.003 -5.724 1.00 96.44 117 GLU A CA 1
ATOM 860 C C . GLU A 1 117 ? -2.169 11.201 -4.447 1.00 96.44 117 GLU A C 1
ATOM 862 O O . GLU A 1 117 ? -2.433 12.104 -3.651 1.00 96.44 117 GLU A O 1
ATOM 867 N N . ILE A 1 118 ? -1.146 10.361 -4.268 1.00 95.56 118 ILE A N 1
ATOM 868 C CA . ILE A 1 118 ? -0.168 10.452 -3.179 1.00 95.56 118 ILE A CA 1
ATOM 869 C C . ILE A 1 118 ? 1.161 10.932 -3.751 1.00 95.56 118 ILE A C 1
ATOM 871 O O . ILE A 1 118 ? 1.727 10.290 -4.633 1.00 95.56 118 ILE A O 1
ATOM 875 N N . THR A 1 119 ? 1.676 12.039 -3.221 1.00 91.12 119 THR A N 1
ATOM 876 C CA . THR A 1 119 ? 2.931 12.659 -3.680 1.00 91.12 119 THR A CA 1
ATOM 877 C C . THR A 1 119 ? 4.076 12.529 -2.677 1.00 91.12 119 THR A C 1
ATOM 879 O O . THR A 1 119 ? 5.222 12.800 -3.027 1.00 91.12 119 THR A O 1
ATOM 882 N N . ASP A 1 120 ? 3.790 12.091 -1.448 1.00 91.38 120 ASP A N 1
ATOM 883 C CA . ASP A 1 120 ? 4.753 11.919 -0.354 1.00 91.38 120 ASP A CA 1
ATOM 884 C C . ASP A 1 120 ? 5.151 10.450 -0.110 1.00 91.38 120 ASP A C 1
ATOM 886 O O . ASP A 1 120 ? 5.806 10.141 0.884 1.00 91.38 120 ASP A O 1
ATOM 890 N N . GLY A 1 121 ? 4.767 9.539 -1.010 1.00 90.94 121 GLY A N 1
ATOM 891 C CA . GLY A 1 121 ? 5.114 8.120 -0.936 1.00 90.94 121 GLY A CA 1
ATOM 892 C C . GLY A 1 121 ? 6.559 7.817 -1.360 1.00 90.94 121 GLY A C 1
ATOM 893 O O . GLY A 1 121 ? 7.183 8.609 -2.074 1.00 90.94 121 GLY A O 1
ATOM 894 N N . PRO A 1 122 ? 7.115 6.662 -0.948 1.00 93.69 122 PRO A N 1
ATOM 895 C CA . PRO A 1 122 ? 8.452 6.261 -1.364 1.00 93.69 122 PRO A CA 1
ATOM 896 C C . PRO A 1 122 ? 8.494 5.892 -2.852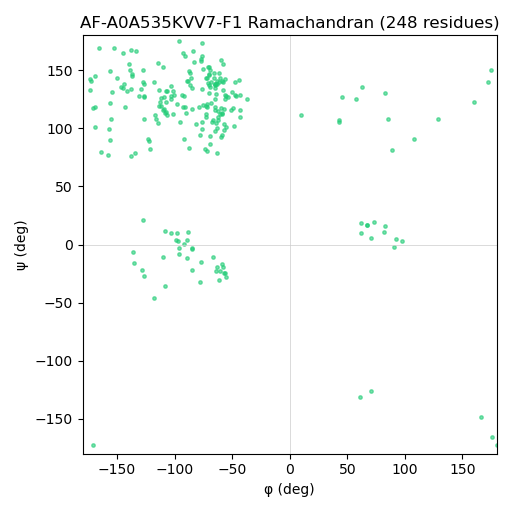 1.00 93.69 122 PRO A C 1
ATOM 898 O O . PRO A 1 122 ? 7.513 5.430 -3.431 1.00 93.69 122 PRO A O 1
ATOM 901 N N . ALA A 1 123 ? 9.664 6.051 -3.467 1.00 95.00 123 ALA A N 1
ATOM 902 C CA . ALA A 1 123 ? 9.930 5.566 -4.812 1.00 95.00 123 ALA A CA 1
ATOM 903 C C . ALA A 1 123 ? 11.393 5.141 -4.940 1.00 95.00 123 ALA A C 1
ATOM 905 O O . ALA A 1 123 ? 12.305 5.876 -4.554 1.00 95.00 123 ALA A O 1
ATOM 906 N N . TRP A 1 124 ? 11.609 3.984 -5.556 1.00 97.62 124 TRP A N 1
ATOM 907 C CA . TRP A 1 124 ? 12.919 3.440 -5.898 1.00 97.62 124 TRP A CA 1
ATOM 908 C C . TRP A 1 124 ? 12.979 3.220 -7.409 1.00 97.62 124 TRP A C 1
ATOM 910 O O . TRP A 1 124 ? 12.708 2.114 -7.883 1.00 97.62 124 TRP A O 1
ATOM 920 N N . PRO A 1 125 ? 13.277 4.279 -8.187 1.00 94.62 125 PRO A N 1
ATOM 921 C CA . PRO A 1 125 ? 13.327 4.186 -9.639 1.00 94.62 125 PRO A CA 1
ATOM 922 C C . PRO A 1 125 ? 14.194 3.014 -10.097 1.00 94.62 125 PRO A C 1
ATOM 924 O O . PRO A 1 125 ? 15.306 2.828 -9.605 1.00 94.62 125 PRO A O 1
ATOM 927 N N . ASP A 1 126 ? 13.648 2.221 -11.018 1.00 93.50 126 ASP A N 1
ATOM 928 C CA . ASP A 1 126 ? 14.307 1.077 -11.656 1.00 93.50 126 ASP A CA 1
ATOM 929 C C . ASP A 1 126 ? 14.722 -0.067 -10.714 1.00 93.50 126 ASP A C 1
ATOM 931 O O . ASP A 1 126 ? 15.372 -1.022 -11.147 1.00 93.50 126 ASP A O 1
ATOM 935 N N . TRP A 1 127 ? 14.298 -0.044 -9.449 1.00 96.94 127 TRP A N 1
ATOM 936 C CA . TRP A 1 127 ? 14.625 -1.083 -8.480 1.00 96.94 127 TRP A CA 1
ATOM 937 C C . TRP A 1 127 ? 13.374 -1.824 -8.022 1.00 96.94 127 TRP A C 1
ATOM 939 O O . TRP A 1 127 ? 12.558 -1.293 -7.274 1.00 96.94 127 TRP A O 1
ATOM 949 N N . ASN A 1 128 ? 13.224 -3.073 -8.477 1.00 96.69 128 ASN A N 1
ATOM 950 C CA . ASN A 1 128 ? 12.164 -3.960 -7.998 1.00 96.69 128 ASN A CA 1
ATOM 951 C C . ASN A 1 128 ? 12.435 -4.356 -6.540 1.00 96.69 128 ASN A C 1
ATOM 953 O O . ASN A 1 128 ? 13.064 -5.383 -6.272 1.00 96.69 128 ASN A O 1
ATOM 957 N N . ILE A 1 129 ? 11.975 -3.519 -5.618 1.00 97.94 129 ILE A N 1
ATOM 958 C CA . ILE A 1 129 ? 12.186 -3.688 -4.181 1.00 97.94 129 ILE A CA 1
ATOM 959 C C . ILE A 1 129 ? 10.919 -3.442 -3.372 1.00 97.94 129 ILE A C 1
ATOM 961 O O . ILE A 1 129 ? 10.861 -3.870 -2.228 1.00 97.94 129 ILE A O 1
ATOM 965 N N . ALA A 1 130 ? 9.888 -2.809 -3.928 1.00 98.31 130 ALA A N 1
ATOM 966 C CA . ALA A 1 130 ? 8.623 -2.674 -3.222 1.00 98.31 130 ALA A CA 1
ATOM 967 C C . ALA A 1 130 ? 7.928 -4.044 -3.124 1.00 98.31 130 ALA A C 1
ATOM 969 O O . ALA A 1 130 ? 7.948 -4.835 -4.072 1.00 98.31 130 ALA A O 1
ATOM 970 N N . ARG A 1 131 ? 7.355 -4.365 -1.962 1.00 97.81 131 ARG A N 1
ATOM 971 C CA . ARG A 1 131 ? 6.764 -5.686 -1.684 1.00 97.81 131 ARG A CA 1
ATOM 972 C C . ARG A 1 131 ? 5.279 -5.613 -1.389 1.00 97.81 131 ARG A C 1
ATOM 974 O O . ARG A 1 131 ? 4.521 -6.376 -1.974 1.00 97.81 131 ARG A O 1
ATOM 981 N N . GLU A 1 132 ? 4.858 -4.680 -0.542 1.00 98.31 132 GLU A N 1
ATOM 982 C CA . GLU A 1 132 ? 3.447 -4.538 -0.193 1.00 98.31 132 GLU A CA 1
ATOM 983 C C . GLU A 1 132 ? 3.079 -3.093 0.136 1.00 98.31 132 GLU A C 1
ATOM 985 O O . GLU A 1 132 ? 3.860 -2.383 0.770 1.00 98.31 132 GLU A O 1
ATOM 990 N N . VAL A 1 133 ? 1.873 -2.681 -0.259 1.00 98.56 133 VAL A N 1
ATOM 991 C CA . VAL A 1 133 ? 1.207 -1.493 0.279 1.00 98.56 133 VAL A CA 1
ATOM 992 C C . VAL A 1 133 ? 0.136 -1.942 1.268 1.00 98.56 133 VAL A C 1
ATOM 994 O O . VAL A 1 133 ? -0.619 -2.869 0.992 1.00 98.56 133 VAL A O 1
ATOM 997 N N . VAL A 1 134 ? 0.047 -1.277 2.418 1.00 98.25 134 VAL A N 1
ATOM 998 C CA . VAL A 1 134 ? -0.991 -1.529 3.427 1.00 98.25 134 VAL A CA 1
ATOM 999 C C . VAL A 1 134 ? -1.618 -0.204 3.829 1.00 98.25 134 VAL A C 1
ATOM 1001 O O . VAL A 1 134 ? -0.912 0.731 4.214 1.00 98.25 134 VAL A O 1
ATOM 1004 N N . LEU A 1 135 ? -2.947 -0.116 3.771 1.00 98.25 135 LEU A N 1
ATOM 1005 C CA . LEU A 1 135 ? -3.679 1.048 4.263 1.00 98.25 135 LEU A CA 1
ATOM 1006 C C . LEU A 1 135 ? -4.015 0.897 5.744 1.00 98.25 135 LEU A C 1
ATOM 1008 O O . LEU A 1 135 ? -4.339 -0.185 6.234 1.00 98.25 135 LEU A O 1
ATOM 1012 N N . ALA A 1 136 ? -3.909 2.005 6.469 1.00 98.12 136 ALA A N 1
ATOM 1013 C CA . ALA A 1 136 ? -4.197 2.040 7.889 1.00 98.12 136 ALA A CA 1
ATOM 1014 C C . ALA A 1 136 ? -5.702 1.860 8.171 1.00 98.12 136 ALA A C 1
ATOM 1016 O O . ALA A 1 136 ? -6.524 2.334 7.385 1.00 98.12 136 ALA A O 1
ATOM 1017 N N . PRO A 1 137 ? -6.099 1.283 9.324 1.00 97.38 137 PRO A N 1
ATOM 1018 C CA . PRO A 1 137 ? -7.513 1.159 9.703 1.00 97.38 137 PRO A CA 1
ATOM 1019 C C . PRO A 1 137 ? -8.287 2.487 9.797 1.00 97.38 137 PRO A C 1
ATOM 1021 O O . PRO A 1 137 ? -9.511 2.484 9.755 1.00 97.38 137 PRO A O 1
ATOM 1024 N N . TRP A 1 138 ? -7.590 3.621 9.934 1.00 97.19 138 TRP A N 1
ATOM 1025 C CA . TRP A 1 138 ? -8.169 4.975 9.953 1.00 97.19 138 TRP A CA 1
ATOM 1026 C C . TRP A 1 138 ? -8.065 5.709 8.605 1.00 97.19 138 TRP A C 1
ATOM 1028 O O . TRP A 1 138 ? -8.394 6.892 8.522 1.00 97.19 138 TRP A O 1
ATOM 1038 N N . SER A 1 139 ? -7.554 5.041 7.571 1.00 98.25 139 SER A N 1
ATOM 1039 C CA . SER A 1 139 ? -7.364 5.609 6.238 1.00 98.25 139 SER A CA 1
ATOM 1040 C C . SER A 1 139 ? -8.703 5.848 5.542 1.00 98.25 139 SER A C 1
ATOM 1042 O O . SER A 1 139 ? -9.647 5.082 5.717 1.00 98.25 139 SER A O 1
ATOM 1044 N N . SER A 1 140 ? -8.793 6.903 4.739 1.00 97.75 140 SER A N 1
ATOM 1045 C CA . SER A 1 140 ? -9.971 7.222 3.922 1.00 97.75 140 SER A CA 1
ATOM 1046 C C . SER A 1 140 ? -9.554 8.007 2.683 1.00 97.75 140 SER A C 1
ATOM 1048 O O . SER A 1 140 ? -8.446 8.528 2.629 1.00 97.75 140 SER A O 1
ATOM 1050 N N . SER A 1 141 ? -10.448 8.186 1.714 1.00 97.00 141 SER A N 1
ATOM 1051 C CA . SER A 1 141 ? -10.170 9.041 0.551 1.00 97.00 141 SER A CA 1
ATOM 1052 C C . SER A 1 141 ? -9.913 10.509 0.914 1.00 97.00 141 SER A C 1
ATOM 1054 O O . SER A 1 141 ? -9.133 11.177 0.244 1.00 97.00 141 SER A O 1
ATOM 1056 N N . ALA A 1 142 ? -10.524 11.014 1.990 1.00 97.31 142 ALA A N 1
ATOM 1057 C CA . ALA A 1 142 ? -10.298 12.379 2.467 1.00 97.31 142 ALA A CA 1
ATOM 1058 C C . ALA A 1 142 ? -8.977 12.533 3.238 1.00 97.31 142 ALA A C 1
ATOM 1060 O O . ALA A 1 142 ? -8.365 13.595 3.208 1.00 97.31 142 ALA A O 1
ATOM 1061 N N . ASN A 1 143 ? -8.559 11.482 3.945 1.00 97.31 143 ASN A N 1
ATOM 1062 C CA . ASN A 1 143 ? -7.334 11.445 4.740 1.00 97.31 143 ASN A CA 1
ATOM 1063 C C . ASN A 1 143 ? -6.660 10.081 4.520 1.00 97.31 143 ASN A C 1
ATOM 1065 O O . ASN A 1 143 ? -6.824 9.176 5.352 1.00 97.31 143 ASN A O 1
ATOM 1069 N N . PRO A 1 144 ? -5.996 9.879 3.371 1.00 97.75 144 PRO A N 1
ATOM 1070 C CA . PRO A 1 144 ? -5.371 8.602 3.058 1.00 97.75 144 PRO A CA 1
ATOM 1071 C C . PRO A 1 144 ? -4.187 8.394 3.989 1.00 97.75 144 PRO A C 1
ATOM 1073 O O . PRO A 1 144 ? -3.413 9.305 4.180 1.00 97.75 144 PRO A O 1
ATOM 1076 N N . ALA A 1 145 ? -4.012 7.214 4.564 1.00 98.31 145 ALA A N 1
ATOM 1077 C CA . ALA A 1 145 ? -2.858 6.891 5.394 1.00 98.31 145 ALA A CA 1
ATOM 1078 C C . ALA A 1 145 ? -2.460 5.431 5.183 1.00 98.31 145 ALA A C 1
ATOM 1080 O O . ALA A 1 145 ? -3.312 4.536 5.198 1.00 98.31 145 ALA A O 1
ATOM 1081 N N . GLY A 1 146 ? -1.168 5.171 5.022 1.00 98.25 146 GLY A N 1
ATOM 1082 C CA . GLY A 1 146 ? -0.670 3.812 4.871 1.00 98.25 146 GLY A CA 1
ATOM 1083 C C . GLY A 1 146 ? 0.843 3.708 4.913 1.00 98.25 146 GLY A C 1
ATOM 1084 O O . GLY A 1 146 ? 1.548 4.671 5.218 1.00 98.25 146 GLY A O 1
ATOM 1085 N N . TYR A 1 147 ? 1.318 2.505 4.615 1.00 98.50 147 TYR A N 1
ATOM 1086 C CA . TYR A 1 147 ? 2.728 2.155 4.610 1.00 98.50 147 TYR A CA 1
ATOM 108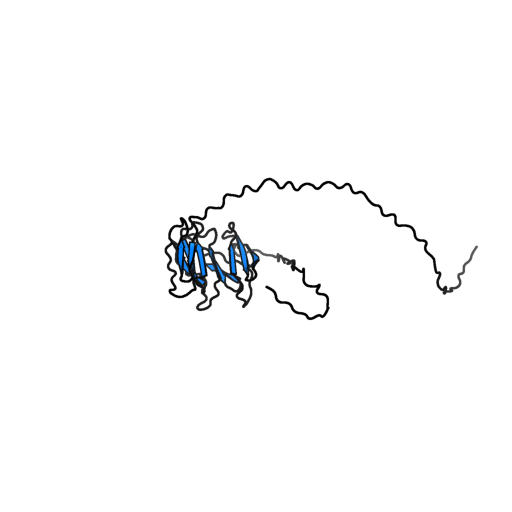7 C C . TYR A 1 147 ? 3.072 1.301 3.395 1.00 98.50 147 TYR A C 1
ATOM 1089 O O . TYR A 1 147 ? 2.280 0.452 2.983 1.00 98.50 147 TYR A O 1
ATOM 1097 N N . VAL A 1 148 ? 4.275 1.494 2.871 1.00 98.62 148 VAL A N 1
ATOM 1098 C CA . VAL A 1 148 ? 4.899 0.623 1.875 1.00 98.62 148 VAL A CA 1
ATOM 1099 C C . VAL A 1 148 ? 6.021 -0.168 2.542 1.00 98.62 148 VAL A C 1
ATOM 1101 O O . VAL A 1 148 ? 6.844 0.399 3.263 1.00 98.62 148 VAL A O 1
ATOM 1104 N N . LEU A 1 149 ? 6.044 -1.475 2.301 1.00 98.44 149 LEU A N 1
ATOM 1105 C CA . LEU A 1 149 ? 7.118 -2.385 2.687 1.00 98.44 149 LEU A CA 1
ATOM 1106 C C . LEU A 1 149 ? 8.109 -2.536 1.529 1.00 98.44 149 LEU A C 1
ATOM 1108 O O . LEU A 1 149 ? 7.703 -2.887 0.417 1.00 98.44 149 LEU A O 1
ATOM 1112 N N . ASP A 1 150 ? 9.397 -2.342 1.799 1.00 98.19 150 ASP A N 1
ATOM 1113 C CA . ASP A 1 150 ? 10.474 -2.711 0.876 1.00 98.19 150 ASP A CA 1
ATOM 1114 C C . ASP A 1 150 ? 11.020 -4.128 1.148 1.00 98.19 150 ASP A C 1
ATOM 1116 O O . ASP A 1 150 ? 10.784 -4.726 2.199 1.00 98.19 150 ASP A O 1
ATOM 1120 N N . GLY A 1 151 ? 11.772 -4.677 0.195 1.00 97.88 151 GLY A N 1
ATOM 1121 C CA . GLY A 1 151 ? 12.330 -6.029 0.235 1.00 97.88 151 GLY A CA 1
ATOM 1122 C C . GLY A 1 151 ? 13.344 -6.269 1.345 1.00 97.88 151 GLY A C 1
ATOM 1123 O O . GLY A 1 151 ? 13.518 -7.410 1.772 1.00 97.88 151 GLY A O 1
ATOM 1124 N N . TRP A 1 152 ? 13.981 -5.223 1.864 1.00 97.88 152 TRP A N 1
ATOM 1125 C CA . TRP A 1 152 ? 14.879 -5.318 3.014 1.00 97.88 152 TRP A CA 1
ATOM 1126 C C . TRP A 1 152 ? 14.120 -5.246 4.344 1.00 97.88 152 TRP A C 1
ATOM 1128 O O . TRP A 1 152 ? 14.729 -5.398 5.400 1.00 97.88 152 TRP A O 1
ATOM 1138 N N . GLY A 1 153 ? 12.800 -5.055 4.322 1.00 96.94 153 GLY A N 1
ATOM 1139 C CA . GLY A 1 153 ? 11.952 -4.943 5.508 1.00 96.94 153 GLY A CA 1
ATOM 1140 C C . GLY A 1 153 ? 11.747 -3.506 5.989 1.00 96.94 153 GLY A C 1
ATOM 1141 O O . GLY A 1 153 ? 11.127 -3.301 7.030 1.00 96.94 153 GLY A O 1
ATOM 1142 N N . GLY A 1 154 ? 12.250 -2.506 5.260 1.00 96.94 154 GLY A N 1
ATOM 1143 C CA . GLY A 1 154 ? 11.982 -1.107 5.573 1.00 96.94 154 GLY A CA 1
ATOM 1144 C C . GLY A 1 154 ? 10.497 -0.775 5.410 1.00 96.94 154 GLY A C 1
ATOM 1145 O O . GLY A 1 154 ? 9.849 -1.207 4.457 1.00 96.94 154 GLY A O 1
ATOM 1146 N N . VAL A 1 155 ? 9.958 -0.012 6.364 1.00 97.88 155 VAL A N 1
ATOM 1147 C CA . VAL A 1 155 ? 8.549 0.404 6.395 1.00 97.88 155 VAL A CA 1
ATOM 1148 C C . VAL A 1 155 ? 8.461 1.915 6.209 1.00 97.88 155 VAL A C 1
ATOM 1150 O O . VAL A 1 155 ? 8.967 2.680 7.034 1.00 97.88 155 VAL A O 1
ATOM 1153 N N . HIS A 1 156 ? 7.792 2.338 5.139 1.00 97.75 156 HIS A N 1
ATOM 1154 C CA . HIS A 1 156 ? 7.772 3.721 4.658 1.00 97.75 156 HIS A CA 1
ATOM 1155 C C . HIS A 1 156 ? 6.349 4.290 4.721 1.00 97.75 156 HIS A C 1
ATOM 1157 O O . HIS A 1 156 ? 5.489 3.813 3.980 1.00 97.75 156 HIS A O 1
ATOM 1163 N N . PRO A 1 157 ? 6.056 5.261 5.607 1.00 98.00 157 PRO A N 1
ATOM 1164 C CA . PRO A 1 157 ? 4.730 5.869 5.696 1.00 98.00 157 PRO A CA 1
ATOM 1165 C C . PRO A 1 157 ? 4.427 6.766 4.488 1.00 98.00 157 PRO A C 1
ATOM 1167 O O . PRO A 1 157 ? 5.337 7.357 3.912 1.00 98.00 157 PRO A O 1
ATOM 1170 N N . PHE A 1 158 ? 3.144 6.921 4.162 1.00 98.50 158 PHE A N 1
ATOM 1171 C CA . PHE A 1 158 ? 2.642 7.898 3.187 1.00 98.50 158 PHE A CA 1
ATOM 1172 C C . PHE A 1 158 ? 1.274 8.458 3.611 1.00 98.50 158 PHE A C 1
ATOM 1174 O O . PHE A 1 158 ? 0.612 7.896 4.497 1.00 98.50 158 PHE A O 1
ATOM 1181 N N . GLY A 1 159 ? 0.842 9.563 2.993 1.00 96.88 159 GLY A N 1
ATOM 1182 C CA . GLY A 1 159 ? -0.475 10.169 3.238 1.00 96.88 159 GLY A CA 1
ATOM 1183 C C . GLY A 1 159 ? -0.642 10.769 4.645 1.00 96.88 159 GLY A C 1
ATOM 1184 O O . GLY A 1 159 ? -1.740 11.028 5.121 1.00 96.88 159 GLY A O 1
ATOM 1185 N N . GLY A 1 160 ? 0.449 10.999 5.373 1.00 94.75 160 GLY A N 1
ATOM 1186 C CA . GLY A 1 160 ? 0.373 11.445 6.769 1.00 94.75 160 GLY A CA 1
ATOM 1187 C C . GLY A 1 160 ? 0.164 10.318 7.789 1.00 94.75 160 GLY A C 1
ATOM 1188 O O . GLY A 1 160 ? -0.148 10.590 8.952 1.00 94.75 160 GLY A O 1
ATOM 1189 N N . ALA A 1 161 ? 0.386 9.056 7.405 1.00 97.75 161 ALA A N 1
ATOM 1190 C CA . ALA A 1 161 ? 0.614 7.998 8.384 1.00 97.75 161 ALA A CA 1
ATOM 1191 C C . ALA A 1 161 ? 1.832 8.335 9.278 1.00 97.75 161 ALA A C 1
ATOM 1193 O O . ALA A 1 161 ? 2.842 8.845 8.788 1.00 97.75 161 ALA A O 1
ATOM 1194 N N . PRO A 1 162 ? 1.782 8.057 10.594 1.00 97.06 162 PRO A N 1
ATOM 1195 C CA . PRO A 1 162 ? 2.913 8.312 11.479 1.00 97.06 162 PRO A CA 1
ATOM 1196 C C . PRO A 1 162 ? 4.061 7.341 11.185 1.00 97.06 162 PRO A C 1
ATOM 1198 O O . PRO A 1 162 ? 3.832 6.168 10.890 1.00 97.06 162 PRO A O 1
ATOM 1201 N N . GLY A 1 163 ? 5.303 7.800 11.347 1.00 95.44 163 GLY A N 1
ATOM 1202 C CA . GLY A 1 163 ? 6.471 6.922 11.293 1.00 95.44 163 GLY A CA 1
ATOM 1203 C C . GLY A 1 163 ? 6.404 5.812 12.347 1.00 95.44 163 GLY A C 1
ATOM 1204 O O . GLY A 1 163 ? 5.981 6.037 13.484 1.00 95.44 163 GLY A O 1
ATOM 1205 N N . VAL A 1 164 ? 6.838 4.612 11.965 1.00 94.12 164 VAL A N 1
ATOM 1206 C CA . VAL A 1 164 ? 6.907 3.436 12.841 1.00 94.12 164 VAL A CA 1
ATOM 1207 C C . VAL A 1 164 ? 8.355 3.009 13.051 1.00 94.12 164 VAL A C 1
ATOM 1209 O O . VAL A 1 164 ? 9.227 3.302 12.240 1.00 94.12 164 VAL A O 1
ATOM 1212 N N . PHE A 1 165 ? 8.616 2.314 14.156 1.00 89.19 165 PHE A N 1
ATOM 1213 C CA . PHE A 1 165 ? 9.946 1.838 14.534 1.00 89.19 165 PHE A CA 1
ATOM 1214 C C . PHE A 1 165 ? 9.859 0.409 15.072 1.00 89.19 165 PHE A C 1
ATOM 1216 O O . PHE A 1 165 ? 8.774 -0.073 15.396 1.00 89.19 165 PHE A O 1
ATOM 1223 N N . GLY A 1 166 ? 11.010 -0.254 15.207 1.00 87.06 166 GLY A N 1
ATOM 1224 C CA . GLY A 1 166 ? 11.082 -1.611 15.757 1.00 87.06 166 GLY A CA 1
ATOM 1225 C C . GLY A 1 166 ? 10.567 -2.698 14.809 1.00 87.06 166 GLY A C 1
ATOM 1226 O O . GLY A 1 166 ? 10.232 -3.783 15.273 1.00 87.06 166 GLY A O 1
ATOM 1227 N N . TYR A 1 167 ? 10.490 -2.404 13.509 1.00 90.19 167 TYR A N 1
ATOM 1228 C CA . TYR A 1 167 ? 10.237 -3.396 12.469 1.00 90.19 167 TYR A CA 1
ATOM 1229 C C . TYR A 1 167 ? 11.498 -4.214 12.164 1.00 90.19 167 TYR A C 1
ATOM 1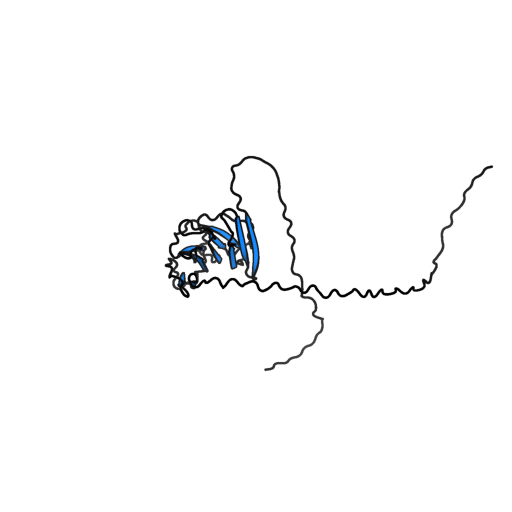231 O O . TYR A 1 167 ? 12.623 -3.798 12.453 1.00 90.19 167 TYR A O 1
ATOM 1239 N N . ALA A 1 168 ? 11.301 -5.404 11.597 1.00 90.81 168 ALA A N 1
ATOM 1240 C CA . ALA A 1 168 ? 12.393 -6.261 11.159 1.00 90.81 168 ALA A CA 1
ATOM 1241 C C . ALA A 1 168 ? 13.087 -5.673 9.927 1.00 90.81 168 ALA A C 1
ATOM 1243 O O . ALA A 1 168 ? 12.420 -5.192 9.018 1.00 90.81 168 ALA A O 1
ATOM 1244 N N . TYR A 1 169 ? 14.417 -5.739 9.888 1.00 94.81 169 TYR A N 1
ATOM 1245 C CA . TYR A 1 169 ? 15.207 -5.223 8.776 1.00 94.81 169 TYR A CA 1
ATOM 1246 C C . TYR A 1 169 ? 16.379 -6.155 8.469 1.00 94.81 169 TYR A C 1
ATOM 1248 O O . TYR A 1 169 ? 17.123 -6.555 9.370 1.00 94.81 169 TYR A O 1
ATOM 1256 N N . TRP A 1 170 ? 16.549 -6.475 7.190 1.00 96.25 170 TRP A N 1
ATOM 1257 C CA . TRP A 1 170 ? 17.566 -7.370 6.652 1.00 96.25 170 TRP A CA 1
ATOM 1258 C C . TRP A 1 170 ? 18.408 -6.611 5.620 1.00 96.25 170 TRP A C 1
ATOM 1260 O O . TRP A 1 170 ? 18.090 -6.601 4.429 1.00 96.25 170 TRP A O 1
ATOM 1270 N N . PRO A 1 171 ? 19.496 -5.955 6.062 1.00 95.81 171 PRO A N 1
ATOM 1271 C CA . PRO A 1 171 ? 20.318 -5.138 5.184 1.00 95.81 171 PRO A CA 1
ATOM 1272 C C . PRO A 1 171 ? 20.837 -5.944 3.990 1.00 95.81 171 PRO A C 1
ATOM 1274 O O . PRO A 1 171 ? 21.460 -6.993 4.171 1.00 95.81 171 PRO A O 1
ATOM 1277 N N . ASN A 1 172 ? 20.636 -5.415 2.782 1.00 96.12 172 ASN A N 1
ATOM 1278 C CA . ASN A 1 172 ? 21.077 -6.019 1.520 1.00 96.12 172 ASN A CA 1
ATOM 1279 C C . ASN A 1 172 ? 20.456 -7.389 1.210 1.00 96.12 172 ASN A C 1
ATOM 1281 O O . ASN A 1 172 ? 20.989 -8.120 0.373 1.00 96.12 172 ASN A O 1
ATOM 1285 N N . TRP A 1 173 ? 19.344 -7.748 1.855 1.00 97.38 173 TRP A N 1
ATOM 1286 C CA . TRP A 1 173 ? 18.662 -9.007 1.597 1.00 97.38 173 TRP A CA 1
ATOM 1287 C C . TRP A 1 173 ? 17.197 -8.765 1.276 1.00 97.38 173 TRP A C 1
ATOM 1289 O O . TRP A 1 173 ? 16.395 -8.430 2.138 1.00 97.38 173 TRP A O 1
ATOM 1299 N N . ASP A 1 174 ? 16.860 -8.959 0.006 1.00 97.38 174 ASP A N 1
ATOM 1300 C CA . ASP A 1 174 ? 15.494 -8.900 -0.494 1.00 97.38 174 ASP A CA 1
ATOM 1301 C C . ASP A 1 174 ? 14.687 -10.140 -0.064 1.00 97.38 174 ASP A C 1
ATOM 1303 O O . ASP A 1 174 ? 14.585 -11.153 -0.769 1.00 97.38 174 ASP A O 1
ATOM 1307 N N . ILE A 1 175 ? 14.186 -10.090 1.168 1.00 96.56 175 ILE A N 1
ATOM 1308 C CA . ILE A 1 175 ? 13.546 -11.214 1.848 1.00 96.56 175 ILE A CA 1
ATOM 1309 C C . ILE A 1 175 ? 12.178 -10.877 2.430 1.00 96.56 175 ILE A C 1
ATOM 1311 O O . ILE A 1 175 ? 11.387 -11.800 2.593 1.00 96.56 175 ILE A O 1
ATOM 1315 N N . ALA A 1 176 ? 11.850 -9.614 2.695 1.00 97.31 176 ALA A N 1
ATOM 1316 C CA . ALA A 1 176 ? 10.514 -9.254 3.155 1.00 97.31 176 ALA A CA 1
ATOM 1317 C C . ALA A 1 176 ? 9.459 -9.625 2.096 1.00 97.31 176 ALA A C 1
ATOM 1319 O O . ALA A 1 176 ? 9.692 -9.490 0.892 1.00 97.31 176 ALA A O 1
ATOM 1320 N N . ARG A 1 177 ? 8.314 -10.149 2.539 1.00 95.56 177 ARG A N 1
ATOM 1321 C CA . ARG A 1 177 ? 7.226 -10.619 1.662 1.00 95.56 177 ARG A CA 1
ATOM 1322 C C . ARG A 1 177 ? 5.881 -10.014 1.975 1.00 95.56 177 ARG A C 1
ATOM 1324 O O . ARG A 1 177 ? 5.072 -9.909 1.065 1.00 95.56 177 ARG A O 1
ATOM 1331 N N . GLY A 1 178 ? 5.660 -9.624 3.223 1.00 94.88 178 GLY A N 1
ATOM 1332 C CA . GLY A 1 178 ? 4.443 -8.919 3.562 1.00 94.88 178 GLY A CA 1
ATOM 1333 C C . GLY A 1 178 ? 4.473 -8.234 4.914 1.00 94.88 178 GLY A C 1
ATOM 1334 O O . GLY A 1 178 ? 5.386 -8.425 5.719 1.00 94.88 178 GLY A O 1
ATOM 1335 N N . MET A 1 179 ? 3.466 -7.415 5.142 1.00 95.81 179 MET A N 1
ATOM 1336 C CA . MET A 1 179 ? 3.228 -6.609 6.315 1.00 95.81 179 MET A CA 1
ATOM 1337 C C . MET A 1 179 ? 1.728 -6.569 6.579 1.00 95.81 179 MET A C 1
ATOM 1339 O O . MET A 1 179 ? 0.918 -6.390 5.682 1.00 95.81 179 MET A O 1
ATOM 1343 N N . VAL A 1 180 ? 1.346 -6.686 7.843 1.00 95.31 180 VAL A N 1
ATOM 1344 C CA . VAL A 1 180 ? -0.050 -6.559 8.265 1.00 95.31 180 VAL A CA 1
ATOM 1345 C C . VAL A 1 180 ? -0.112 -5.572 9.412 1.00 95.31 180 VAL A C 1
ATOM 1347 O O . VAL A 1 180 ? 0.676 -5.675 10.350 1.00 95.31 180 VAL A O 1
ATOM 1350 N N . LEU A 1 181 ? -1.063 -4.642 9.357 1.00 95.69 181 LEU A N 1
ATOM 1351 C CA . LEU A 1 181 ? -1.416 -3.799 10.495 1.00 95.69 181 LEU A CA 1
ATOM 1352 C C . LEU A 1 181 ? -2.502 -4.471 11.330 1.00 95.69 181 LEU A C 1
ATOM 1354 O O . LEU A 1 181 ? -3.452 -5.048 10.799 1.00 95.69 181 LEU A O 1
ATOM 1358 N N . ASN A 1 182 ? -2.394 -4.352 12.648 1.00 95.19 182 ASN A N 1
ATOM 1359 C CA . ASN A 1 182 ? -3.440 -4.813 13.544 1.00 95.19 182 ASN A CA 1
ATOM 1360 C C . ASN A 1 182 ? -4.689 -3.924 13.392 1.00 95.19 182 ASN A C 1
ATOM 1362 O O . ASN A 1 182 ? -4.539 -2.699 13.312 1.00 95.19 182 ASN A O 1
ATOM 1366 N N . PRO A 1 183 ? -5.908 -4.500 13.400 1.00 93.00 183 PRO A N 1
ATOM 1367 C CA . PRO A 1 183 ? -7.151 -3.746 13.205 1.00 93.00 183 PRO A CA 1
ATOM 1368 C C . PRO A 1 183 ? -7.418 -2.648 14.243 1.00 93.00 183 PRO A C 1
ATOM 1370 O O . PRO A 1 183 ? -8.172 -1.722 13.967 1.00 93.00 183 PRO A O 1
ATOM 1373 N N . ASP A 1 184 ? -6.827 -2.752 15.434 1.00 94.19 184 ASP A N 1
ATOM 1374 C CA . ASP A 1 184 ? -6.936 -1.782 16.530 1.00 94.19 184 ASP A CA 1
ATOM 1375 C C . ASP A 1 184 ? -5.866 -0.678 16.477 1.00 94.19 184 ASP A C 1
ATOM 1377 O O . ASP A 1 184 ? -5.799 0.169 17.372 1.00 94.19 184 ASP A O 1
ATOM 1381 N N . SER A 1 185 ? -5.026 -0.670 15.438 1.00 96.19 185 SER A N 1
ATOM 1382 C CA . SER A 1 185 ? -4.032 0.379 15.248 1.00 96.19 185 SER A CA 1
ATOM 1383 C C . SER A 1 185 ? -4.706 1.746 15.108 1.00 96.19 185 SER A C 1
ATOM 1385 O O . SER A 1 185 ? -5.750 1.899 14.476 1.00 96.19 185 SER A O 1
ATOM 1387 N N . THR A 1 186 ? -4.056 2.764 15.662 1.00 96.69 186 THR A N 1
ATOM 1388 C CA . THR A 1 186 ? -4.467 4.172 15.590 1.00 96.69 186 THR A CA 1
ATOM 1389 C C . THR A 1 186 ? -3.260 5.042 15.233 1.00 96.69 186 THR A C 1
ATOM 1391 O O . THR A 1 186 ? -2.124 4.595 15.411 1.00 96.69 186 THR A O 1
ATOM 1394 N N . PRO A 1 187 ? -3.440 6.321 14.853 1.00 95.88 187 PRO A N 1
ATOM 1395 C CA . PRO A 1 187 ? -2.309 7.235 14.661 1.00 95.88 187 PRO A CA 1
ATOM 1396 C C . PRO A 1 187 ? -1.394 7.380 15.899 1.00 95.88 187 PRO A C 1
ATOM 1398 O O . PRO A 1 187 ? -0.215 7.720 15.789 1.00 95.88 187 PRO A O 1
ATOM 1401 N N . ALA A 1 188 ? -1.918 7.118 17.102 1.00 95.31 188 ALA A N 1
ATOM 1402 C CA . ALA A 1 188 ? -1.156 7.167 18.351 1.00 95.31 188 ALA A CA 1
ATOM 1403 C C . ALA A 1 188 ? -0.391 5.861 18.654 1.00 95.31 188 ALA A C 1
ATOM 1405 O O . ALA A 1 188 ? 0.561 5.848 19.434 1.00 95.31 188 ALA A O 1
ATOM 1406 N N . SER A 1 189 ? -0.808 4.737 18.075 1.00 94.88 189 SER A N 1
ATOM 1407 C CA . SER A 1 189 ? -0.242 3.421 18.369 1.00 94.88 189 SER A CA 1
ATOM 1408 C C . SER A 1 189 ? -0.456 2.499 17.182 1.00 94.88 189 SER A C 1
ATOM 1410 O O . SER A 1 189 ? -1.574 2.039 16.948 1.00 94.88 189 SER A O 1
ATOM 1412 N N . VAL A 1 190 ? 0.625 2.201 16.468 1.00 96.06 190 VAL A N 1
ATOM 1413 C CA . VAL A 1 190 ? 0.607 1.360 15.272 1.00 96.06 190 VAL A CA 1
ATOM 1414 C C . VAL A 1 190 ? 1.276 0.040 15.604 1.00 96.06 190 VAL A C 1
ATOM 1416 O O . VAL A 1 190 ? 2.388 -0.008 16.126 1.00 96.06 190 VAL A O 1
ATOM 1419 N N . SER A 1 191 ? 0.601 -1.063 15.329 1.00 94.38 191 SER A N 1
ATOM 1420 C CA . SER A 1 191 ? 1.175 -2.380 15.584 1.00 94.38 191 SER A CA 1
ATOM 1421 C C . SER A 1 191 ? 0.840 -3.334 14.461 1.00 94.38 191 SER A C 1
ATOM 1423 O O . SER A 1 191 ? -0.126 -3.125 13.731 1.00 94.38 191 SER A O 1
ATOM 1425 N N . GLY A 1 192 ? 1.669 -4.354 14.298 1.00 93.69 192 GLY A N 1
ATOM 1426 C CA . GLY A 1 192 ? 1.544 -5.255 13.173 1.00 93.69 192 GLY A CA 1
ATOM 1427 C C . GLY A 1 192 ? 2.656 -6.284 13.112 1.00 93.69 192 GLY A C 1
ATOM 1428 O O . GLY A 1 192 ? 3.417 -6.477 14.065 1.00 93.69 192 GLY A O 1
ATOM 1429 N N . TYR A 1 193 ? 2.754 -6.933 11.963 1.00 92.31 193 TYR A N 1
ATOM 1430 C CA . TYR A 1 193 ? 3.722 -7.990 11.715 1.00 92.31 193 TYR A CA 1
ATOM 1431 C C . TYR A 1 193 ? 4.354 -7.830 10.341 1.00 92.31 193 TYR A C 1
ATOM 1433 O O . TYR A 1 193 ? 3.674 -7.415 9.409 1.00 92.31 193 TYR A O 1
ATOM 1441 N N . THR A 1 194 ? 5.625 -8.212 10.219 1.00 93.81 194 THR A N 1
ATOM 1442 C CA . THR A 1 194 ? 6.321 -8.352 8.932 1.00 93.81 194 THR A CA 1
ATOM 1443 C C . THR A 1 194 ? 6.642 -9.825 8.705 1.00 93.81 194 THR A C 1
ATOM 1445 O O . THR A 1 194 ? 7.126 -10.505 9.616 1.00 93.81 194 THR A O 1
ATOM 1448 N N . LEU A 1 195 ? 6.356 -10.312 7.502 1.00 94.12 195 LEU A N 1
ATOM 1449 C CA . LEU A 1 195 ? 6.609 -11.668 7.038 1.00 94.12 195 LEU A CA 1
ATOM 1450 C C . LEU A 1 195 ? 7.863 -11.693 6.164 1.00 94.12 195 LEU A C 1
ATOM 1452 O O . LEU A 1 195 ? 7.990 -10.887 5.238 1.00 94.12 195 LEU A O 1
ATOM 1456 N N . ASP A 1 196 ? 8.760 -12.636 6.431 1.00 92.62 196 ASP A N 1
ATOM 1457 C CA . ASP A 1 196 ? 9.940 -12.885 5.604 1.00 92.62 196 ASP A CA 1
ATOM 1458 C C . ASP A 1 196 ? 9.729 -14.027 4.588 1.00 92.62 196 ASP A C 1
ATOM 1460 O O . ASP A 1 196 ? 8.703 -14.710 4.560 1.00 92.62 196 ASP A O 1
ATOM 1464 N N . GLY A 1 197 ? 10.727 -14.247 3.733 1.00 88.12 197 GLY A N 1
ATOM 1465 C CA . GLY A 1 197 ? 10.724 -15.275 2.691 1.00 88.12 197 GLY A CA 1
ATOM 1466 C C . GLY A 1 197 ? 10.731 -16.719 3.197 1.00 88.12 197 GLY A C 1
ATOM 1467 O O . GLY A 1 197 ? 10.506 -17.623 2.395 1.00 88.12 197 GLY A O 1
ATOM 1468 N N . PHE A 1 198 ? 10.960 -16.954 4.492 1.00 87.69 198 PHE A N 1
ATOM 1469 C CA . PHE A 1 198 ? 10.851 -18.276 5.120 1.00 87.69 198 PHE A CA 1
ATOM 1470 C C . PHE A 1 198 ? 9.487 -18.501 5.782 1.00 87.69 198 PHE A C 1
ATOM 1472 O O . PHE A 1 198 ? 9.230 -19.587 6.303 1.00 87.69 198 PHE A O 1
ATOM 1479 N N . GLY A 1 199 ? 8.611 -17.494 5.766 1.00 73.62 199 GLY A N 1
ATOM 1480 C CA . GLY A 1 199 ? 7.322 -17.533 6.443 1.00 73.62 199 GLY A CA 1
ATOM 1481 C C . GLY A 1 199 ? 7.408 -17.213 7.940 1.00 73.62 199 GLY A C 1
ATOM 1482 O O . GLY A 1 199 ? 6.426 -17.408 8.659 1.00 73.62 199 GLY A O 1
ATOM 1483 N N . ALA A 1 200 ? 8.551 -16.729 8.437 1.00 68.00 200 ALA A N 1
ATOM 1484 C CA . ALA A 1 200 ? 8.673 -16.301 9.823 1.00 68.00 200 ALA A CA 1
ATOM 1485 C C . ALA A 1 200 ? 7.997 -14.936 10.020 1.00 68.00 200 ALA A C 1
ATOM 1487 O O . ALA A 1 200 ? 8.175 -14.001 9.241 1.00 68.00 200 ALA A O 1
ATOM 1488 N N . THR A 1 201 ? 7.207 -14.825 11.089 1.00 68.75 201 THR A N 1
ATOM 1489 C CA . THR A 1 201 ? 6.494 -13.598 11.459 1.00 68.75 201 THR A CA 1
ATOM 1490 C C . THR A 1 201 ? 7.287 -12.845 12.524 1.00 68.75 201 THR A C 1
ATOM 1492 O O . THR A 1 201 ? 7.504 -13.377 13.615 1.00 68.75 201 THR A O 1
ATOM 1495 N N . THR A 1 202 ? 7.683 -11.601 12.251 1.00 64.00 202 THR A N 1
ATOM 1496 C CA . THR A 1 202 ? 8.277 -10.721 13.271 1.00 64.00 202 THR A CA 1
ATOM 1497 C C . THR A 1 202 ? 7.235 -9.738 13.798 1.00 64.00 202 THR A C 1
ATOM 1499 O O . THR A 1 202 ? 6.558 -9.072 13.017 1.00 64.00 202 THR A O 1
ATOM 1502 N N . ILE A 1 203 ? 7.094 -9.660 15.127 1.00 59.25 203 ILE A N 1
ATOM 1503 C CA . ILE A 1 203 ? 6.157 -8.755 15.807 1.00 59.25 203 ILE A CA 1
ATOM 1504 C C . ILE A 1 203 ? 6.744 -7.345 15.839 1.00 59.25 203 ILE A C 1
ATOM 1506 O O . ILE A 1 203 ? 7.764 -7.123 16.489 1.00 59.25 203 ILE A O 1
ATOM 1510 N N . SER A 1 204 ? 6.061 -6.394 15.207 1.00 52.50 204 SER A N 1
ATOM 1511 C CA . SER A 1 204 ? 6.416 -4.975 15.237 1.00 52.50 204 SER A CA 1
ATOM 1512 C C . SER A 1 204 ? 5.397 -4.236 16.108 1.00 52.50 204 SER A C 1
ATOM 1514 O O . SER A 1 204 ? 4.215 -4.148 15.772 1.00 52.50 204 SER A O 1
ATOM 1516 N N . ARG A 1 205 ? 5.822 -3.697 17.256 1.00 41.94 205 ARG A N 1
ATOM 1517 C CA . ARG A 1 205 ? 4.976 -2.834 18.098 1.00 41.94 205 ARG A CA 1
ATOM 1518 C C . ARG A 1 205 ? 5.568 -1.430 18.118 1.00 41.94 205 ARG A C 1
ATOM 1520 O O . ARG A 1 205 ? 6.552 -1.197 18.815 1.00 41.94 205 ARG A O 1
ATOM 1527 N N . ALA A 1 206 ? 4.954 -0.498 17.392 1.00 43.34 206 ALA A N 1
ATOM 1528 C CA . ALA A 1 206 ? 5.340 0.906 17.398 1.00 43.34 206 ALA A CA 1
ATOM 1529 C C . ALA A 1 206 ? 4.380 1.714 18.291 1.00 43.34 206 ALA A C 1
ATOM 1531 O O . ALA A 1 206 ? 3.203 1.902 17.991 1.00 43.34 206 ALA A O 1
ATOM 1532 N N . VAL A 1 207 ? 4.883 2.228 19.413 1.00 36.53 207 VAL A N 1
ATOM 1533 C CA . VAL A 1 207 ? 4.170 3.267 20.171 1.00 36.53 207 VAL A CA 1
ATOM 1534 C C . VAL A 1 207 ? 4.534 4.602 19.532 1.00 36.53 207 VAL A C 1
ATOM 1536 O O . VAL A 1 207 ? 5.709 4.976 19.545 1.00 36.53 207 VAL A O 1
ATOM 1539 N N . SER A 1 208 ? 3.562 5.318 18.961 1.00 36.66 208 SER A N 1
ATOM 1540 C CA . SER A 1 208 ? 3.828 6.657 18.442 1.00 36.66 208 SER A CA 1
ATOM 1541 C C . SER A 1 208 ? 4.015 7.586 19.646 1.00 36.66 208 SER A C 1
ATOM 1543 O O . SER A 1 208 ? 3.164 7.704 20.532 1.00 36.66 208 SER A O 1
ATOM 1545 N N . ARG A 1 209 ? 5.204 8.185 19.771 1.00 37.59 209 ARG A N 1
ATOM 1546 C CA . ARG A 1 209 ? 5.442 9.182 20.813 1.00 37.59 209 ARG A CA 1
ATOM 1547 C C . ARG A 1 209 ? 4.872 10.496 20.287 1.00 37.59 209 ARG A C 1
ATOM 1549 O O . ARG A 1 209 ? 5.492 11.135 19.445 1.00 37.59 209 ARG A O 1
ATOM 1556 N N . SER A 1 210 ? 3.703 10.898 20.790 1.00 34.38 210 SER A N 1
ATOM 1557 C CA . SER A 1 210 ? 3.204 12.270 20.634 1.00 34.38 210 SER A CA 1
ATOM 1558 C C . SER A 1 210 ? 4.328 13.230 21.028 1.00 34.38 210 SER A C 1
ATOM 1560 O O . SER A 1 210 ? 4.766 13.217 22.181 1.00 34.38 210 SER A O 1
ATOM 1562 N N . LEU A 1 211 ? 4.806 14.050 20.091 1.00 33.28 211 LEU A N 1
ATOM 1563 C CA . LEU A 1 211 ? 5.733 15.135 20.401 1.00 33.28 211 LEU A CA 1
ATOM 1564 C C . LEU A 1 211 ? 5.002 16.109 21.336 1.00 33.28 211 LEU A C 1
ATOM 1566 O O . LEU A 1 211 ? 4.153 16.881 20.901 1.00 33.28 211 LEU A O 1
ATOM 1570 N N . ARG A 1 212 ? 5.275 16.028 22.641 1.00 29.84 212 ARG A N 1
ATOM 1571 C CA . ARG A 1 212 ? 4.960 17.107 23.583 1.00 29.84 212 ARG A CA 1
ATOM 1572 C C . ARG A 1 212 ? 6.137 18.097 23.607 1.00 29.84 212 ARG A C 1
ATOM 1574 O O . ARG A 1 212 ? 7.269 17.665 23.382 1.00 29.84 212 ARG A O 1
ATOM 1581 N N . PRO A 1 213 ? 5.891 19.400 23.845 1.00 35.03 213 PRO A N 1
ATOM 1582 C CA . PRO A 1 213 ? 6.917 20.439 23.762 1.00 35.03 213 PRO A CA 1
ATOM 1583 C C . PRO A 1 213 ? 8.050 20.205 24.767 1.00 35.03 213 PRO A C 1
ATOM 1585 O O . PRO A 1 213 ? 7.819 19.682 25.855 1.00 35.03 213 PRO A O 1
ATOM 1588 N N . GLN A 1 214 ? 9.267 20.599 24.385 1.00 39.66 214 GLN A N 1
ATOM 1589 C CA . GLN A 1 214 ? 10.488 20.458 25.180 1.00 39.66 214 GLN A CA 1
ATOM 1590 C C . GLN A 1 214 ? 10.364 21.119 26.564 1.00 39.66 214 GLN A C 1
ATOM 1592 O O . GLN A 1 214 ? 10.107 22.316 26.661 1.00 39.66 214 GLN A O 1
ATOM 1597 N N . GLY A 1 215 ? 10.621 20.339 27.617 1.00 37.31 215 GLY A N 1
ATOM 1598 C CA . GLY A 1 215 ? 10.855 20.829 28.976 1.00 37.31 215 GLY A CA 1
ATOM 1599 C C . GLY A 1 215 ? 10.649 19.749 30.045 1.00 37.31 215 GLY A C 1
ATOM 1600 O O . GLY A 1 215 ? 9.550 19.216 30.149 1.00 37.31 215 GLY A O 1
ATOM 1601 N N . ALA A 1 216 ? 11.692 19.500 30.850 1.00 34.28 216 ALA A N 1
ATOM 1602 C CA . ALA A 1 216 ? 11.762 18.666 32.065 1.00 34.28 216 ALA A CA 1
ATOM 1603 C C . ALA A 1 216 ? 12.109 17.159 31.908 1.00 34.28 216 ALA A C 1
ATOM 1605 O O . ALA A 1 216 ? 11.256 16.279 31.899 1.00 34.28 216 ALA A O 1
ATOM 1606 N N . ASP A 1 217 ? 13.414 16.904 31.782 1.00 34.31 217 ASP A N 1
ATOM 1607 C CA . ASP A 1 217 ? 14.286 16.188 32.732 1.00 34.31 217 ASP A CA 1
ATOM 1608 C C . ASP A 1 217 ? 14.010 14.734 33.205 1.00 34.31 217 ASP A C 1
ATOM 1610 O O . ASP A 1 217 ? 13.049 14.413 33.896 1.00 34.31 217 ASP A O 1
ATOM 1614 N N . THR A 1 218 ? 15.066 13.927 32.999 1.00 33.09 218 THR A N 1
ATOM 1615 C CA . THR A 1 218 ? 15.583 12.758 33.756 1.00 33.09 218 THR A CA 1
ATOM 1616 C C . THR A 1 218 ? 15.047 11.326 33.527 1.00 33.09 218 THR A C 1
ATOM 1618 O O . THR A 1 218 ? 13.982 10.924 33.971 1.00 33.09 218 THR A O 1
ATOM 1621 N N . HIS A 1 219 ? 15.927 10.540 32.882 1.00 34.62 219 HIS A N 1
ATOM 1622 C CA . HIS A 1 219 ? 16.295 9.122 33.063 1.00 34.62 219 HIS A CA 1
ATOM 1623 C C . HIS A 1 219 ? 15.223 8.038 33.307 1.00 34.62 219 HIS A C 1
ATOM 1625 O O . HIS A 1 219 ? 14.831 7.762 34.434 1.00 34.62 219 HIS A O 1
ATOM 1631 N N . SER A 1 220 ? 14.961 7.243 32.262 1.00 29.92 220 SER A N 1
ATOM 1632 C CA . SER A 1 220 ? 14.840 5.779 32.378 1.00 29.92 220 SER A CA 1
ATOM 1633 C C . SER A 1 220 ? 15.120 5.128 31.018 1.00 29.92 220 SER A C 1
ATOM 1635 O O . SER A 1 220 ? 14.276 5.119 30.122 1.00 29.92 220 SER A O 1
ATOM 1637 N N . MET A 1 221 ? 16.347 4.633 30.841 1.00 26.88 221 MET A N 1
ATOM 1638 C CA . MET A 1 221 ? 16.681 3.673 29.788 1.00 26.88 221 MET A CA 1
ATOM 1639 C C . MET A 1 221 ? 16.142 2.316 30.249 1.00 26.88 221 MET A C 1
ATOM 1641 O O . MET A 1 221 ? 16.765 1.652 31.074 1.00 26.88 221 MET A O 1
ATOM 1645 N N . ALA A 1 222 ? 14.976 1.910 29.754 1.00 28.84 222 ALA A N 1
ATOM 1646 C CA . ALA A 1 222 ? 14.536 0.529 29.899 1.00 28.84 222 ALA A CA 1
ATOM 1647 C C . ALA A 1 222 ? 15.290 -0.326 28.869 1.00 28.84 222 ALA A C 1
ATOM 1649 O O . ALA A 1 222 ? 14.891 -0.419 27.709 1.00 28.84 222 ALA A O 1
ATOM 1650 N N . THR A 1 223 ? 16.403 -0.928 29.292 1.00 26.20 223 THR A N 1
ATOM 1651 C CA . THR A 1 223 ? 17.008 -2.071 28.600 1.00 26.20 223 THR A CA 1
ATOM 1652 C C . THR A 1 223 ? 15.985 -3.203 28.592 1.00 26.20 223 THR A C 1
ATOM 1654 O O . THR A 1 223 ? 15.640 -3.732 29.647 1.00 26.20 223 THR A O 1
ATOM 1657 N N . VAL A 1 224 ? 15.466 -3.562 27.419 1.00 30.92 224 VAL A N 1
ATOM 1658 C CA . VAL A 1 224 ? 14.643 -4.766 27.256 1.00 30.92 224 VAL A CA 1
ATOM 1659 C C . VAL A 1 224 ? 15.563 -5.891 26.790 1.00 30.92 224 VAL A C 1
ATOM 1661 O O . VAL A 1 224 ? 16.016 -5.909 25.648 1.00 30.92 224 VAL A O 1
ATOM 1664 N N . GLU A 1 225 ? 15.866 -6.804 27.709 1.00 28.05 225 GLU A N 1
ATOM 1665 C CA . GLU A 1 225 ? 16.589 -8.053 27.457 1.00 28.05 225 GLU A CA 1
ATOM 1666 C C . GLU A 1 225 ? 15.764 -8.977 26.543 1.00 28.05 225 GLU A C 1
ATOM 1668 O O . GLU A 1 225 ? 14.614 -9.309 26.842 1.00 28.05 225 GLU A O 1
ATOM 1673 N N . PHE A 1 226 ? 16.351 -9.423 25.429 1.00 33.38 226 PHE A N 1
ATOM 1674 C CA . PHE A 1 226 ? 15.731 -10.395 24.526 1.00 33.38 226 PHE A CA 1
ATOM 1675 C C . PHE A 1 226 ? 16.103 -11.822 24.940 1.00 33.38 226 PHE A C 1
ATOM 1677 O O . PHE A 1 226 ? 17.239 -12.262 24.763 1.00 33.38 226 PHE A O 1
ATOM 1684 N N . THR A 1 227 ? 15.121 -12.601 25.399 1.00 25.23 227 THR A N 1
ATOM 1685 C CA . THR A 1 227 ? 15.275 -14.059 25.499 1.00 25.23 227 THR A CA 1
ATOM 1686 C C . THR A 1 227 ? 15.154 -14.665 24.096 1.00 25.23 227 THR A C 1
ATOM 1688 O O . THR A 1 227 ? 14.058 -14.753 23.545 1.00 25.23 227 THR A O 1
ATOM 1691 N N . ARG A 1 228 ? 16.274 -15.088 23.492 1.00 35.34 228 ARG A N 1
ATOM 1692 C CA . ARG A 1 228 ? 16.266 -15.922 22.277 1.00 35.34 228 ARG A CA 1
ATOM 1693 C C . ARG A 1 228 ? 15.835 -17.343 22.646 1.00 35.34 228 ARG A C 1
ATOM 1695 O O . ARG A 1 228 ? 16.625 -18.076 23.234 1.00 35.34 228 ARG A O 1
ATOM 1702 N N . LEU A 1 229 ? 14.642 -17.774 22.238 1.00 29.14 229 LEU A N 1
ATOM 1703 C CA . LEU A 1 229 ? 14.329 -19.203 22.164 1.00 29.14 229 LEU A CA 1
ATOM 1704 C C . LEU A 1 229 ? 14.672 -19.699 20.753 1.00 29.14 229 LEU A C 1
ATOM 1706 O O . LEU A 1 229 ? 13.866 -19.620 19.832 1.00 29.14 229 LEU A O 1
ATOM 1710 N N . ALA A 1 230 ? 15.908 -20.162 20.567 1.00 33.81 230 ALA A N 1
ATOM 1711 C CA . ALA A 1 230 ? 16.300 -20.860 19.349 1.00 33.81 230 ALA A CA 1
ATOM 1712 C C . ALA A 1 230 ? 15.664 -22.259 19.348 1.00 33.81 230 ALA A C 1
ATOM 1714 O O . ALA A 1 230 ? 15.951 -23.073 20.228 1.00 33.81 230 ALA A O 1
ATOM 1715 N N . ALA A 1 231 ? 14.831 -22.554 18.350 1.00 30.61 231 ALA A N 1
ATOM 1716 C CA . ALA A 1 231 ? 14.372 -23.909 18.080 1.00 30.61 231 ALA A CA 1
ATOM 1717 C C . ALA A 1 231 ? 15.584 -24.792 17.718 1.00 30.61 231 ALA A C 1
ATOM 1719 O O . ALA A 1 231 ? 16.182 -24.658 16.652 1.00 30.61 231 ALA A O 1
ATOM 1720 N N . ARG A 1 232 ? 15.979 -25.681 18.636 1.00 37.19 232 ARG A N 1
ATOM 1721 C CA . ARG A 1 232 ? 16.998 -26.722 18.432 1.00 37.19 232 ARG A CA 1
ATOM 1722 C C . ARG A 1 232 ? 16.393 -28.089 18.727 1.00 37.19 232 ARG A C 1
ATOM 1724 O O . ARG A 1 232 ? 16.444 -28.550 19.862 1.00 37.19 232 ARG A O 1
ATOM 1731 N N . THR A 1 233 ? 15.839 -28.748 17.714 1.00 28.62 233 THR A N 1
ATOM 1732 C CA . THR A 1 233 ? 15.519 -30.197 17.669 1.00 28.62 233 THR A CA 1
ATOM 1733 C C . THR A 1 233 ? 15.118 -30.459 16.203 1.00 28.62 233 THR A C 1
ATOM 1735 O O . THR A 1 233 ? 14.215 -29.789 15.735 1.00 28.62 233 THR A O 1
ATOM 1738 N N . LEU A 1 234 ? 15.733 -31.266 15.331 1.00 29.25 234 LEU A N 1
ATOM 1739 C CA . LEU A 1 234 ? 16.562 -32.469 15.404 1.00 29.25 234 LEU A CA 1
ATOM 1740 C C . LEU A 1 234 ? 17.466 -32.549 14.154 1.00 29.25 234 LEU A C 1
ATOM 1742 O O . LEU A 1 234 ? 16.955 -32.525 13.042 1.00 29.25 234 LEU A O 1
ATOM 1746 N N . SER A 1 235 ? 18.771 -32.794 14.310 1.00 31.80 235 SER A N 1
ATOM 1747 C CA . SER A 1 235 ? 19.508 -33.634 13.346 1.00 31.80 235 SER A CA 1
ATOM 1748 C C . SER A 1 235 ? 20.775 -34.216 13.985 1.00 31.80 235 SER A C 1
ATOM 1750 O O . SER A 1 235 ? 21.891 -33.751 13.752 1.00 31.80 235 SER A O 1
ATOM 1752 N N . ARG A 1 236 ? 20.629 -35.252 14.818 1.00 32.53 236 ARG A N 1
ATOM 1753 C CA . ARG A 1 236 ? 21.739 -36.188 15.048 1.00 32.53 236 ARG A CA 1
ATOM 1754 C C . ARG A 1 236 ? 21.245 -37.550 15.520 1.00 32.53 236 ARG A C 1
ATOM 1756 O O . ARG A 1 236 ? 21.155 -37.797 16.712 1.00 32.53 236 ARG A O 1
ATOM 1763 N N . ALA A 1 237 ? 20.977 -38.424 14.557 1.00 33.69 237 ALA A N 1
ATOM 1764 C CA . ALA A 1 237 ? 21.188 -39.864 14.677 1.00 33.69 237 ALA A CA 1
ATOM 1765 C C . ALA A 1 237 ? 21.146 -40.480 13.269 1.00 33.69 237 ALA A C 1
ATOM 1767 O O . ALA A 1 237 ? 20.129 -41.015 12.848 1.00 33.69 237 ALA A O 1
ATOM 1768 N N . LEU A 1 238 ? 22.247 -40.377 12.522 1.00 30.55 238 LEU A N 1
ATOM 1769 C CA . LEU A 1 238 ? 22.532 -41.336 11.455 1.00 30.55 238 LEU A CA 1
ATOM 1770 C C . LEU A 1 238 ? 23.730 -42.174 11.918 1.00 30.55 238 LEU A C 1
ATOM 1772 O O . LEU A 1 238 ? 24.801 -41.600 12.147 1.00 30.55 238 LEU A O 1
ATOM 1776 N N . PRO A 1 239 ? 23.560 -43.491 12.128 1.00 34.84 239 PRO A N 1
ATOM 1777 C CA . PRO A 1 239 ? 24.663 -44.392 12.417 1.00 34.84 239 PRO A CA 1
ATOM 1778 C C . PRO A 1 239 ? 25.602 -44.487 11.214 1.00 34.84 239 PRO A C 1
ATOM 1780 O O . PRO A 1 239 ? 25.178 -44.598 10.067 1.00 34.84 239 PRO A O 1
ATOM 1783 N N . THR A 1 240 ? 26.898 -44.471 11.495 1.00 43.31 240 THR A N 1
ATOM 1784 C CA . THR A 1 240 ? 27.957 -44.812 10.548 1.00 43.31 240 THR A CA 1
ATOM 1785 C C . THR A 1 240 ? 27.851 -46.285 10.154 1.00 43.31 240 THR A C 1
ATOM 1787 O O . THR A 1 240 ? 28.058 -47.156 10.996 1.00 43.31 240 THR A O 1
ATOM 1790 N N . GLY A 1 241 ? 27.586 -46.572 8.881 1.00 32.19 241 GLY A N 1
ATOM 1791 C CA . GLY A 1 241 ? 27.618 -47.931 8.345 1.00 32.19 241 GLY A CA 1
ATOM 1792 C C . GLY A 1 241 ? 27.545 -47.922 6.823 1.00 32.19 241 GLY A C 1
ATOM 1793 O O . GLY A 1 241 ? 26.590 -47.417 6.247 1.00 32.19 241 GLY A O 1
ATOM 1794 N N . ARG A 1 242 ? 28.594 -48.436 6.177 1.00 37.00 242 ARG A N 1
ATOM 1795 C CA . ARG A 1 242 ? 28.649 -48.703 4.735 1.00 37.00 242 ARG A CA 1
ATOM 1796 C C . ARG A 1 242 ? 27.603 -49.763 4.382 1.00 37.00 242 ARG A C 1
ATOM 1798 O O . ARG A 1 242 ? 27.579 -50.772 5.068 1.00 37.00 242 ARG A O 1
ATOM 1805 N N . GLU A 1 243 ? 26.885 -49.596 3.272 1.00 33.03 243 GLU A N 1
ATOM 1806 C CA . GLU A 1 243 ? 26.819 -50.601 2.200 1.00 33.03 243 GLU A CA 1
ATOM 1807 C C . GLU A 1 243 ? 26.057 -50.096 0.967 1.00 33.03 243 GLU A C 1
ATOM 1809 O O . GLU A 1 243 ? 25.093 -49.341 1.040 1.00 33.03 243 GLU A O 1
ATOM 1814 N N . LYS A 1 244 ? 26.580 -50.505 -0.191 1.00 35.19 244 LYS A N 1
ATOM 1815 C CA . LYS A 1 244 ? 25.987 -50.383 -1.522 1.00 35.19 244 LYS A CA 1
ATOM 1816 C C . LYS A 1 244 ? 24.838 -51.387 -1.630 1.00 35.19 244 LYS A C 1
ATOM 1818 O O . LYS A 1 244 ? 25.043 -52.519 -1.210 1.00 35.19 244 LYS A O 1
ATOM 1823 N N . THR A 1 245 ? 23.737 -51.049 -2.302 1.00 30.03 245 THR A N 1
ATOM 1824 C CA . THR A 1 245 ? 23.129 -51.841 -3.401 1.00 30.03 245 THR A CA 1
ATOM 1825 C C . THR A 1 245 ? 21.797 -51.243 -3.875 1.00 30.03 245 THR A C 1
ATOM 1827 O O . THR A 1 245 ? 21.098 -50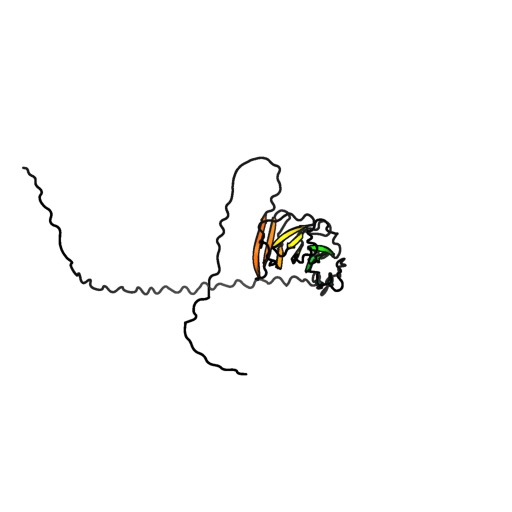.550 -3.148 1.00 30.03 245 THR A O 1
ATOM 1830 N N . TRP A 1 246 ? 21.546 -51.477 -5.161 1.00 29.97 246 TRP A N 1
ATOM 1831 C CA . TRP A 1 246 ? 20.447 -51.065 -6.035 1.00 29.97 246 TRP A CA 1
ATOM 1832 C C . TRP A 1 246 ? 19.055 -51.531 -5.589 1.00 29.97 246 TRP A C 1
ATOM 1834 O O . TRP A 1 246 ? 18.990 -52.537 -4.901 1.00 29.97 246 TRP A O 1
ATOM 1844 N N . TRP A 1 247 ? 17.984 -50.858 -6.049 1.00 28.81 247 TRP A N 1
ATOM 1845 C CA . TRP A 1 247 ? 16.855 -51.422 -6.829 1.00 28.81 247 TRP A CA 1
ATOM 1846 C C . TRP A 1 247 ? 15.902 -50.307 -7.310 1.00 28.81 247 TRP A C 1
ATOM 1848 O O . TRP A 1 247 ? 15.507 -49.430 -6.546 1.00 28.81 247 TRP A O 1
ATOM 1858 N N . THR A 1 248 ? 15.541 -50.364 -8.592 1.00 43.09 248 THR A N 1
ATOM 1859 C CA . THR A 1 248 ? 14.390 -49.707 -9.230 1.00 43.09 248 THR A CA 1
ATOM 1860 C C . THR A 1 248 ? 13.137 -50.582 -9.103 1.00 43.09 248 THR A C 1
ATOM 1862 O O . THR A 1 248 ? 13.266 -51.803 -9.154 1.00 43.09 248 THR A O 1
ATOM 1865 N N . ALA A 1 249 ? 11.955 -49.961 -8.997 1.00 33.91 249 ALA A N 1
ATOM 1866 C CA . ALA A 1 249 ? 10.611 -50.427 -9.413 1.00 33.91 249 ALA A CA 1
ATOM 1867 C C . ALA A 1 249 ? 9.584 -49.399 -8.870 1.00 33.91 249 ALA A C 1
ATOM 1869 O O . ALA A 1 249 ? 9.767 -48.918 -7.756 1.00 33.91 249 ALA A O 1
ATOM 1870 N N . SER A 1 250 ? 8.510 -48.980 -9.543 1.00 43.44 250 SER A N 1
ATOM 1871 C CA . SER A 1 250 ? 7.777 -49.513 -10.702 1.00 43.44 250 SER A CA 1
ATOM 1872 C C . SER A 1 250 ? 7.210 -48.364 -11.534 1.00 43.44 250 SER A C 1
ATOM 1874 O O . SER A 1 250 ? 6.958 -47.298 -10.929 1.00 43.44 250 SER A O 1
#

Sequence (250 aa):
MRERGSVWRGLLSAPFIAIAVLAPLATAFGLGLFSPGAAHTLAASRVARPPIDNQNHLYVLDGWGGVHPVGASPPLTTTASWPHKDIAQSLALFPDGTGGYVMDAWGRLHPVGIAPEITDGPAWPDWNIAREVVLAPWSSSANPAGYVLDGWGGVHPFGGAPGVFGYAYWPNWDIARGMVLNPDSTPASVSGYTLDGFGATTISRAVSRSLRPQGADTHSMATVEFTRLAARTLSRALPTGREKTWWTAS

Mean predicted aligned error: 17.48 Å

pLDDT: mean 72.65, std 27.98, range [25.23, 98.62]

Solvent-accessible surface area (backbone atoms only — not comparable to full-atom values): 15934 Å² total; per-residue (Å²): 131,89,81,89,82,90,85,88,86,82,90,88,80,83,87,82,88,74,90,77,81,85,75,84,82,77,78,81,81,73,82,68,77,78,71,77,67,83,71,79,71,74,69,76,71,77,78,70,71,72,76,80,83,49,47,60,72,36,69,46,75,42,38,36,33,52,66,42,56,37,88,68,19,67,83,51,60,61,72,44,72,35,90,97,38,83,39,40,55,31,72,28,52,28,76,84,60,63,22,27,34,40,24,32,25,31,39,46,63,28,33,19,41,66,28,60,85,67,87,68,53,59,72,39,86,96,39,85,36,39,38,33,49,43,53,38,71,79,21,34,62,91,52,40,23,26,37,37,33,31,16,35,32,50,74,44,44,20,62,80,34,63,79,73,51,71,61,65,71,39,87,98,36,81,34,35,56,40,68,47,73,44,81,85,33,45,83,60,36,44,35,31,36,40,30,36,74,86,70,53,75,43,79,21,70,20,75,43,76,78,87,68,81,92,81,84,87,85,88,80,86,79,81,80,84,80,84,81,82,75,93,82,84,86,92,86,86,78,82,92,73,91,81,90,82,89,87,90,86,132

Radius of gyration: 34.54 Å; Cα contacts (8 Å, |Δi|>4): 422; chains: 1; bounding box: 76×75×116 Å